Protein AF-A0A9E3KA82-F1 (afdb_monomer_lite)

Secondary structure (DSSP, 8-state):
-GGGGGSS-SSPPPP---TTHHHHHHH-TTEEEEEE-TTSSEETTEESSS-EEEEEE-------TTS-HHHHHHHHHHHHHHHHHHTTT-GGGGG--PPP-STT-SSPPPHHHHHHHTT-PPPHHHHHHHHHHHHHHHHHHHHHHHHHHHHHHS---PPPHHHHHHHHHHHHHHHHH---HHHHHHHHHHHHHHHHHHHHHHTTT-S-HHHHHHHHHHHHHHHHHHHHHHHHHHH--------------

pLDDT: mean 81.47, std 12.88, range [36.75, 96.81]

Foldseek 3Di:
DLLVLQPDDPDRDDDDADPCQVVVCVVDVQKDWDWDAWQNSHVVVTVVVHTGIHIDGDDDDDDDLPDDLQVVLVVLVVVVVVLVVCCVVDVVSVPDDQQDCDPPGPDHDHNSNSCNVVVVDQDPCNVCVVVVVVVVVVVVVVVVVVVVVVVVPDDDPLQDLVRLLVVLVVLLVVLVPDLDLVVLVVSLVVLVVSLVSVVVCVVVVNDDPVSNVVSVVSSVVSVVSSVVSVVVSVVDPDDDDDDDDDDDD

Radius of gyration: 50.28 Å; chains: 1; bounding box: 73×45×164 Å

Sequence (249 aa):
PLRALFQGNTKTPVIVPIESAGAIAEKARAYESFDVPKGTFRGSPPVPDEDLTTLKVSFYLVAKKSLDDDLVSSLTQALMNARRDLLGELPILSQVTSPSTDPDAYIPVHAGAAAFYNGTQVSFLDKWGNAIFLVPMIFGGLVSVLAAAWKFLRPGELLSHEQALDSLYALGSRIRITESDAELSDIEREIDRVLQAQRARERAGEESALDVTTLNVAAHRLQNLIHDRRTLLALEPGSKVRIKRAEAI

Structure (mmCIF, N/CA/C/O backbone):
data_AF-A0A9E3KA82-F1
#
_entry.id   AF-A0A9E3KA82-F1
#
loop_
_atom_site.group_PDB
_atom_site.id
_atom_site.type_symbol
_atom_site.label_atom_id
_atom_site.label_alt_id
_atom_site.label_comp_id
_atom_site.label_asym_id
_atom_site.label_entity_id
_atom_site.label_seq_id
_atom_site.pdbx_PDB_ins_code
_atom_site.Cartn_x
_atom_site.Cartn_y
_atom_site.Cartn_z
_atom_site.occupancy
_atom_site.B_iso_or_equiv
_atom_site.auth_seq_id
_atom_site.auth_comp_id
_atom_site.auth_asym_id
_atom_site.auth_atom_id
_atom_site.pdbx_PDB_model_num
ATOM 1 N N . PRO A 1 1 ? -25.114 10.212 25.255 1.00 61.44 1 PRO A N 1
ATOM 2 C CA . PRO A 1 1 ? -23.910 9.441 25.670 1.00 61.44 1 PRO A CA 1
ATOM 3 C C . PRO A 1 1 ? -24.116 8.921 27.102 1.00 61.44 1 PRO A C 1
ATOM 5 O O . PRO A 1 1 ? -24.727 9.638 27.883 1.00 61.44 1 PRO A O 1
ATOM 8 N N . LEU A 1 2 ? -23.666 7.706 27.445 1.00 67.38 2 LEU A N 1
ATOM 9 C CA . LEU A 1 2 ? -23.980 7.025 28.721 1.00 67.38 2 LEU A CA 1
ATOM 10 C C . LEU A 1 2 ? -23.789 7.900 29.974 1.00 67.38 2 LEU A C 1
ATOM 12 O O . LEU A 1 2 ? -24.598 7.827 30.888 1.00 67.38 2 LEU A O 1
ATOM 16 N N . ARG A 1 3 ? -22.805 8.810 29.973 1.00 71.75 3 ARG A N 1
ATOM 17 C CA . ARG A 1 3 ? -22.587 9.807 31.041 1.00 71.75 3 ARG A CA 1
ATOM 18 C C . ARG A 1 3 ? -23.823 10.654 31.375 1.00 71.75 3 ARG A C 1
ATOM 20 O O . ARG A 1 3 ? -24.046 10.951 32.540 1.00 71.75 3 ARG A O 1
ATOM 27 N N . ALA A 1 4 ? -24.647 10.998 30.385 1.00 71.56 4 ALA A N 1
ATOM 28 C CA . ALA A 1 4 ? -25.864 11.788 30.583 1.00 71.56 4 ALA A CA 1
ATOM 29 C C . ALA A 1 4 ? -26.912 11.062 31.449 1.00 71.56 4 ALA A C 1
ATOM 31 O O . ALA A 1 4 ? -27.667 11.714 32.158 1.00 71.56 4 ALA A O 1
ATOM 32 N N . LEU A 1 5 ? -26.924 9.721 31.453 1.00 72.88 5 LEU A N 1
ATOM 33 C CA . LEU A 1 5 ? -27.826 8.924 32.298 1.00 72.88 5 LEU A CA 1
ATOM 34 C C . LEU A 1 5 ? -27.460 9.002 33.789 1.00 72.88 5 LEU A C 1
ATOM 36 O O . LEU A 1 5 ? -28.310 8.772 34.645 1.00 72.88 5 LEU A O 1
ATOM 40 N N . PHE A 1 6 ? -26.205 9.345 34.092 1.00 74.81 6 PHE A N 1
ATOM 41 C CA . PHE A 1 6 ? -25.669 9.465 35.450 1.00 74.81 6 PHE A CA 1
ATOM 42 C C . PHE A 1 6 ? -25.562 10.928 35.922 1.00 74.81 6 PHE A C 1
ATOM 44 O O . PHE A 1 6 ? -25.120 11.185 37.042 1.00 74.81 6 PHE A O 1
ATOM 51 N N . GLN A 1 7 ? -25.978 11.894 35.093 1.00 66.69 7 GLN A N 1
ATOM 52 C CA . GLN A 1 7 ? -25.966 13.330 35.383 1.00 66.69 7 GLN A CA 1
ATOM 53 C C . GLN A 1 7 ? -27.395 13.832 35.658 1.00 66.69 7 GLN A C 1
ATOM 55 O O . GLN A 1 7 ? -28.022 14.439 34.800 1.00 66.69 7 GLN A O 1
ATOM 60 N N . GLY A 1 8 ? -27.913 13.590 36.869 1.00 62.44 8 GLY A N 1
ATOM 61 C CA . GLY A 1 8 ? -29.027 14.392 37.405 1.00 62.44 8 GLY A CA 1
ATOM 62 C C . GLY A 1 8 ? -30.429 13.774 37.451 1.00 62.44 8 GLY A C 1
ATOM 63 O O . GLY A 1 8 ? -31.395 14.528 37.416 1.00 62.44 8 GLY A O 1
ATOM 64 N N . ASN A 1 9 ? -30.583 12.451 37.579 1.00 56.03 9 ASN A N 1
ATOM 65 C CA . ASN A 1 9 ? -31.907 11.834 37.757 1.00 56.03 9 ASN A CA 1
ATOM 66 C C . ASN A 1 9 ? -32.146 11.367 39.207 1.00 56.03 9 ASN A C 1
ATOM 68 O O . ASN A 1 9 ? -31.224 10.891 39.864 1.00 56.03 9 ASN A O 1
ATOM 72 N N . THR A 1 10 ? -33.387 11.452 39.701 1.00 58.12 10 THR A N 1
ATOM 73 C CA . THR A 1 10 ? -33.787 11.020 41.065 1.00 58.12 10 THR A CA 1
ATOM 74 C C . THR A 1 10 ? -33.706 9.503 41.279 1.00 58.12 10 THR A C 1
ATOM 76 O O . THR A 1 10 ? -33.787 9.032 42.412 1.00 58.12 10 THR A O 1
ATOM 79 N N . LYS A 1 11 ? -33.510 8.732 40.201 1.00 68.12 11 LYS A N 1
ATOM 80 C CA . LYS A 1 11 ? -33.176 7.304 40.217 1.00 68.12 11 LYS A CA 1
ATOM 81 C C . LYS A 1 11 ? -31.946 7.069 39.346 1.00 68.12 11 LYS A C 1
ATOM 83 O O . LYS A 1 11 ? -32.053 6.988 38.123 1.00 68.12 11 LYS A O 1
ATOM 88 N N . THR A 1 12 ? -30.782 6.995 39.978 1.00 68.62 12 THR A N 1
ATOM 89 C CA . THR A 1 12 ? -29.526 6.666 39.300 1.00 68.62 12 THR A CA 1
ATOM 90 C C . THR A 1 12 ? -29.557 5.194 38.875 1.00 68.62 12 THR A C 1
ATOM 92 O O . THR A 1 12 ? -29.846 4.341 39.718 1.00 68.62 12 THR A O 1
ATOM 95 N N . PRO A 1 13 ? -29.291 4.863 37.602 1.00 78.38 13 PRO A N 1
ATOM 96 C CA . PRO A 1 13 ? -29.195 3.473 37.174 1.00 78.38 13 PRO A CA 1
ATOM 97 C C . PRO A 1 13 ? -28.043 2.762 37.898 1.00 78.38 13 PRO A C 1
ATOM 99 O O . PRO A 1 13 ? -26.984 3.348 38.120 1.00 78.38 13 PRO A O 1
ATOM 102 N N . VAL A 1 14 ? -28.262 1.500 38.269 1.00 81.88 14 VAL A N 1
ATOM 103 C CA . VAL A 1 14 ? -27.248 0.646 38.904 1.00 81.88 14 VAL A CA 1
ATOM 104 C C . VAL A 1 14 ? -26.474 -0.085 37.815 1.00 81.88 14 VAL A C 1
ATOM 106 O O . VAL A 1 14 ? -27.070 -0.637 36.890 1.00 81.88 14 VAL A O 1
ATOM 109 N N . ILE A 1 15 ? -25.147 -0.073 37.918 1.00 85.56 15 ILE A N 1
ATOM 110 C CA . ILE A 1 15 ? -24.258 -0.804 37.014 1.00 85.56 15 ILE A CA 1
ATOM 111 C C . ILE A 1 15 ? -23.995 -2.168 37.647 1.00 85.56 15 ILE A C 1
ATOM 113 O O . ILE A 1 15 ? -23.638 -2.238 38.819 1.00 85.56 15 ILE A O 1
ATOM 117 N N . VAL A 1 16 ? -24.199 -3.240 36.885 1.00 87.94 16 VAL A N 1
ATOM 118 C CA . VAL A 1 16 ? -24.002 -4.613 37.362 1.00 87.94 16 VAL A CA 1
ATOM 119 C C . VAL A 1 16 ? -22.699 -5.155 36.764 1.00 87.94 16 VAL A C 1
ATOM 121 O O . VAL A 1 16 ? -22.582 -5.163 35.534 1.00 87.94 16 VAL A O 1
ATOM 124 N N . PRO A 1 17 ? -21.718 -5.569 37.589 1.00 89.56 17 PRO A N 1
ATOM 125 C CA . PRO A 1 17 ? -20.479 -6.169 37.105 1.00 89.56 17 PRO A CA 1
ATOM 126 C C . PRO A 1 17 ? -20.730 -7.562 36.519 1.00 89.56 17 PRO A C 1
ATOM 128 O O . PRO A 1 17 ? -21.673 -8.260 36.896 1.00 89.56 17 PRO A O 1
ATOM 131 N N . ILE A 1 18 ? -19.844 -7.986 35.619 1.00 91.56 18 ILE A N 1
ATOM 132 C CA . ILE A 1 18 ? -19.777 -9.368 35.139 1.00 91.56 18 ILE A CA 1
ATOM 133 C C . ILE A 1 18 ? -18.499 -9.975 35.713 1.00 91.56 18 ILE A C 1
ATOM 135 O O . ILE A 1 18 ? -17.455 -9.977 35.070 1.00 91.56 18 ILE A O 1
ATOM 139 N N . GLU A 1 19 ? -18.579 -10.507 36.932 1.00 88.81 19 GLU A N 1
ATOM 140 C CA . GLU A 1 19 ? -17.419 -11.076 37.642 1.00 88.81 19 GLU A CA 1
ATOM 141 C C . GLU A 1 19 ? -16.772 -12.239 36.872 1.00 88.81 19 GLU A C 1
ATOM 143 O O . GLU A 1 19 ? -15.562 -12.437 36.901 1.00 88.81 19 GLU A O 1
ATOM 148 N N . SER A 1 20 ? -17.573 -12.993 36.112 1.00 88.56 20 SER A N 1
ATOM 149 C CA . SER A 1 20 ? -17.096 -14.098 35.273 1.00 88.56 20 SER A CA 1
ATOM 150 C C . SER A 1 20 ? -16.579 -13.660 33.893 1.00 88.56 20 SER A C 1
ATOM 152 O O . SER A 1 20 ? -16.443 -14.508 33.010 1.00 88.56 20 SER A O 1
ATOM 154 N N . ALA A 1 21 ? -16.303 -12.368 33.668 1.00 88.44 21 ALA A N 1
ATOM 155 C CA . ALA A 1 21 ? -15.881 -11.852 32.363 1.00 88.44 21 ALA A CA 1
ATOM 156 C C . ALA A 1 21 ? -14.645 -12.575 31.805 1.00 88.44 21 ALA A C 1
ATOM 158 O O . ALA A 1 21 ? -14.646 -12.970 30.640 1.00 88.44 21 ALA A O 1
ATOM 159 N N . GLY A 1 22 ? -13.634 -12.834 32.643 1.00 85.75 22 GLY A N 1
ATOM 160 C CA . GLY A 1 22 ? -12.433 -13.573 32.240 1.00 85.75 22 GLY A CA 1
ATOM 161 C C . GLY A 1 22 ? -12.745 -14.983 31.725 1.00 85.75 22 GLY A C 1
ATOM 162 O O . GLY A 1 22 ? -12.316 -15.353 30.635 1.00 85.75 22 GLY A O 1
ATOM 163 N N . ALA A 1 23 ? -13.578 -15.735 32.451 1.00 89.12 23 ALA A N 1
ATOM 164 C CA . ALA A 1 23 ? -13.984 -17.084 32.051 1.00 89.12 23 ALA A CA 1
ATOM 165 C C . ALA A 1 23 ? -14.825 -17.091 30.759 1.00 89.12 23 ALA A C 1
ATOM 167 O O . ALA A 1 23 ? -14.739 -18.015 29.949 1.00 89.12 23 ALA A O 1
ATOM 168 N N . ILE A 1 24 ? -15.646 -16.056 30.544 1.00 89.06 24 ILE A N 1
ATOM 169 C CA . ILE A 1 24 ? -16.436 -15.912 29.315 1.00 89.06 24 ILE A CA 1
ATOM 170 C C . ILE A 1 24 ? -15.525 -15.584 28.125 1.00 89.06 24 ILE A C 1
ATOM 172 O O . ILE A 1 24 ? -15.698 -16.185 27.065 1.00 89.06 24 ILE A O 1
ATOM 176 N N . ALA A 1 25 ? -14.553 -14.684 28.298 1.00 87.94 25 ALA A N 1
ATOM 177 C CA . ALA A 1 25 ? -13.594 -14.311 27.257 1.00 87.94 25 ALA A CA 1
ATOM 178 C C . ALA A 1 25 ? -12.721 -15.502 26.819 1.00 87.94 25 ALA A C 1
ATOM 180 O O . ALA A 1 25 ? -12.489 -15.692 25.626 1.00 87.94 25 ALA A O 1
ATOM 181 N N . GLU A 1 26 ? -12.316 -16.362 27.760 1.00 86.88 26 GLU A N 1
ATOM 182 C CA . GLU A 1 26 ? -11.564 -17.587 27.456 1.00 86.88 26 GLU A CA 1
ATOM 183 C C . GLU A 1 26 ? -12.381 -18.567 26.597 1.00 86.88 26 GLU A C 1
ATOM 185 O O . GLU A 1 26 ? -11.875 -19.156 25.640 1.00 86.88 26 GLU A O 1
ATOM 190 N N . LYS A 1 27 ? -13.679 -18.708 26.891 1.00 89.94 27 LYS A N 1
ATOM 191 C CA . LYS A 1 27 ? -14.572 -19.597 26.137 1.00 89.94 27 LYS A CA 1
ATOM 192 C C . LYS A 1 27 ? -15.001 -19.013 24.788 1.00 89.94 27 LYS A C 1
ATOM 194 O O . LYS A 1 27 ? -15.228 -19.764 23.838 1.00 89.94 27 LYS A O 1
ATOM 199 N N . ALA A 1 28 ? -15.165 -17.696 24.700 1.00 87.31 28 ALA A N 1
ATOM 200 C CA . ALA A 1 28 ? -15.714 -17.010 23.540 1.00 87.31 28 ALA A CA 1
ATOM 201 C C . ALA A 1 28 ? -14.800 -15.861 23.092 1.00 87.31 28 ALA A C 1
ATOM 203 O O . ALA A 1 28 ? -14.931 -14.730 23.549 1.00 87.31 28 ALA A O 1
ATOM 204 N N . ARG A 1 29 ? -13.956 -16.145 22.088 1.00 82.94 29 ARG A N 1
ATOM 205 C CA . ARG A 1 29 ? -12.940 -15.226 21.528 1.00 82.94 29 ARG A CA 1
ATOM 206 C C . ARG A 1 29 ? -13.457 -13.891 20.974 1.00 82.94 29 ARG A C 1
ATOM 208 O O . ARG A 1 29 ? -12.658 -13.018 20.668 1.00 82.94 29 ARG A O 1
ATOM 215 N N . ALA A 1 30 ? -14.769 -13.735 20.802 1.00 85.00 30 ALA A N 1
ATOM 216 C CA . ALA A 1 30 ? -15.372 -12.470 20.383 1.00 85.00 30 ALA A CA 1
ATOM 217 C C . ALA A 1 30 ? -15.454 -11.434 21.522 1.00 85.00 30 ALA A C 1
ATOM 219 O O . ALA A 1 30 ? -15.698 -10.256 21.252 1.00 85.00 30 ALA A O 1
ATOM 220 N N . TYR A 1 31 ? -15.293 -11.871 22.774 1.00 88.56 31 TYR A N 1
ATOM 221 C CA . TYR A 1 31 ? -15.346 -11.016 23.951 1.00 88.56 31 TYR A CA 1
ATOM 222 C C . TYR A 1 31 ? -13.970 -10.881 24.592 1.00 88.56 31 TYR A C 1
ATOM 224 O O . TYR A 1 31 ? -13.221 -11.847 24.698 1.00 88.56 31 TYR A O 1
ATOM 232 N N . GLU A 1 32 ? -13.683 -9.684 25.086 1.00 87.56 32 GLU A N 1
ATOM 233 C CA . GLU A 1 32 ? -12.500 -9.398 25.891 1.00 87.56 32 GLU A CA 1
ATOM 234 C C . GLU A 1 32 ? -12.939 -8.995 27.300 1.00 87.56 32 GLU A C 1
ATOM 236 O O . GLU A 1 32 ? -13.887 -8.220 27.460 1.00 87.56 32 GLU A O 1
ATOM 241 N N . SER A 1 33 ? -12.249 -9.498 28.325 1.00 90.31 33 SER A N 1
ATOM 242 C CA . SER A 1 33 ? -12.427 -8.992 29.688 1.00 90.31 33 SER A CA 1
ATOM 243 C C . SER A 1 33 ? -11.888 -7.566 29.758 1.00 90.31 33 SER A C 1
ATOM 245 O O . SER A 1 33 ? -10.780 -7.293 29.294 1.00 90.31 33 SER A O 1
ATOM 247 N N . PHE A 1 34 ? -12.673 -6.651 30.312 1.00 90.19 34 PHE A N 1
ATOM 248 C CA . PHE A 1 34 ? -12.307 -5.248 30.423 1.00 90.19 34 PHE A CA 1
ATOM 249 C C . PHE A 1 34 ? -12.773 -4.682 31.758 1.00 90.19 34 PHE A C 1
ATOM 251 O O . PHE A 1 34 ? -13.947 -4.797 32.109 1.00 90.19 34 PHE A O 1
ATOM 258 N N . ASP A 1 35 ? -11.864 -4.020 32.463 1.00 92.12 35 ASP A N 1
ATOM 259 C CA . ASP A 1 35 ? -12.175 -3.326 33.705 1.00 92.12 35 ASP A CA 1
ATOM 260 C C . ASP A 1 35 ? -12.478 -1.862 33.401 1.00 92.12 35 ASP A C 1
ATOM 262 O O . ASP A 1 35 ? -11.639 -1.121 32.886 1.00 92.12 35 ASP A O 1
ATOM 266 N N . VAL A 1 36 ? -13.712 -1.446 33.688 1.00 89.75 36 VAL A N 1
ATOM 267 C CA . VAL A 1 36 ? -14.136 -0.052 33.572 1.00 89.75 36 VAL A CA 1
ATOM 268 C C . VAL A 1 36 ? -13.586 0.700 34.781 1.00 89.75 36 VAL A C 1
ATOM 270 O O . VAL A 1 36 ? -14.036 0.428 35.896 1.00 89.75 36 VAL A O 1
ATOM 273 N N . PRO A 1 37 ? -12.678 1.676 34.593 1.00 89.12 37 PRO A N 1
ATOM 274 C CA . PRO A 1 37 ? -12.074 2.369 35.717 1.00 89.12 37 PRO A CA 1
ATOM 275 C C . PRO A 1 37 ? -13.102 3.153 36.533 1.00 89.12 37 PRO A C 1
ATOM 277 O O . PRO A 1 37 ? -14.072 3.712 35.986 1.00 89.12 37 PRO A O 1
ATOM 280 N N . LYS A 1 38 ? -12.835 3.278 37.830 1.00 90.25 38 LYS A N 1
ATOM 281 C CA . LYS A 1 38 ? -13.575 4.149 38.744 1.00 90.25 38 LYS A CA 1
ATOM 282 C C . LYS A 1 38 ? -13.815 5.541 38.147 1.00 90.25 38 LYS A C 1
ATOM 284 O O . LYS A 1 38 ? -12.916 6.198 37.625 1.00 90.25 38 LYS A O 1
ATOM 289 N N . GLY A 1 39 ? -15.050 6.027 38.259 1.00 85.88 39 GLY A N 1
ATOM 290 C CA . GLY A 1 39 ? -15.430 7.380 37.847 1.00 85.88 39 GLY A CA 1
ATOM 291 C C . GLY A 1 39 ? -15.586 7.606 36.336 1.00 85.88 39 GLY A C 1
ATOM 292 O O . GLY A 1 39 ? -15.803 8.745 35.915 1.00 85.88 39 GLY A O 1
ATOM 293 N N . THR A 1 40 ? -15.528 6.555 35.507 1.00 86.06 40 THR A N 1
ATOM 294 C CA . THR A 1 40 ? -15.664 6.655 34.039 1.00 86.06 40 THR A CA 1
ATOM 295 C C . THR A 1 40 ? -16.953 7.361 33.587 1.00 86.06 40 THR A C 1
ATOM 297 O O . THR A 1 40 ? -16.942 8.130 32.611 1.00 86.06 40 THR A O 1
ATOM 300 N N . PHE A 1 41 ? -18.069 7.130 34.287 1.00 84.06 41 PHE A N 1
ATOM 301 C CA . PHE A 1 41 ? -19.377 7.700 33.953 1.00 84.06 41 PHE A CA 1
ATOM 302 C C . PHE A 1 41 ? -19.650 9.033 34.659 1.00 84.06 41 PHE A C 1
ATOM 304 O O . PHE A 1 41 ? -20.259 9.924 34.058 1.00 84.06 41 PHE A O 1
ATOM 311 N N . ARG A 1 42 ? -19.174 9.199 35.899 1.00 82.06 42 ARG A N 1
ATOM 312 C CA . ARG A 1 42 ? -19.254 10.450 36.667 1.00 82.06 42 ARG A CA 1
ATOM 313 C C . ARG A 1 42 ? -18.089 10.548 37.651 1.00 82.06 42 ARG A C 1
ATOM 315 O O . ARG A 1 42 ? -17.806 9.581 38.341 1.00 82.06 42 ARG A O 1
ATOM 322 N N . GLY A 1 43 ? -17.469 11.725 37.762 1.00 80.94 43 GLY A N 1
ATOM 323 C CA . GLY A 1 43 ? -16.316 11.937 38.648 1.00 80.94 43 GLY A CA 1
ATOM 324 C C . GLY A 1 43 ? -16.649 12.159 40.131 1.00 80.94 43 GLY A C 1
ATOM 325 O O . GLY A 1 43 ? -15.870 11.750 40.983 1.00 80.94 43 GLY A O 1
ATOM 326 N N . SER A 1 44 ? -17.787 12.782 40.468 1.00 81.25 44 SER A N 1
ATOM 327 C CA . SER A 1 44 ? -18.169 13.030 41.869 1.00 81.25 44 SER A CA 1
ATOM 328 C C . SER A 1 44 ? -19.692 13.027 42.094 1.00 81.25 44 SER A C 1
ATOM 330 O O . SER A 1 44 ? -20.402 13.800 41.443 1.00 81.25 44 SER A O 1
ATOM 332 N N . PRO A 1 45 ? -20.210 12.190 43.017 1.00 81.25 45 PRO A N 1
ATOM 333 C CA . PRO A 1 45 ? -19.573 10.970 43.516 1.00 81.25 45 PRO A CA 1
ATOM 334 C C . PRO A 1 45 ? -19.128 10.051 42.361 1.00 81.25 45 PRO A C 1
ATOM 336 O O . PRO A 1 45 ? -19.814 10.018 41.330 1.00 81.25 45 PRO A O 1
ATOM 339 N N . PRO A 1 46 ? -17.999 9.335 42.498 1.00 83.50 46 PRO A N 1
ATOM 340 C CA . PRO A 1 46 ? -17.471 8.493 41.432 1.00 83.50 46 PRO A CA 1
ATOM 341 C C . PRO A 1 46 ? -18.491 7.416 41.044 1.00 83.50 46 PRO A C 1
ATOM 343 O O . PRO A 1 46 ? -19.064 6.760 41.908 1.00 83.50 46 PRO A O 1
ATOM 346 N N . VAL A 1 47 ? -18.753 7.281 39.743 1.00 84.12 47 VAL A N 1
ATOM 347 C CA . VAL A 1 47 ? -19.551 6.195 39.161 1.00 84.12 47 VAL A CA 1
ATOM 348 C C . VAL A 1 47 ? -18.781 5.635 37.961 1.00 84.12 47 VAL A C 1
ATOM 350 O O . VAL A 1 47 ? -18.576 6.376 36.991 1.00 84.12 47 VAL A O 1
ATOM 353 N N . PRO A 1 48 ? -18.351 4.365 37.985 1.00 85.38 48 PRO A N 1
ATOM 354 C CA . PRO A 1 48 ? -18.433 3.423 39.108 1.00 85.38 48 PRO A CA 1
ATOM 355 C C . PRO A 1 48 ? -17.611 3.893 40.325 1.00 85.38 48 PRO A C 1
ATOM 357 O O . PRO A 1 48 ? -16.732 4.747 40.188 1.00 85.38 48 PRO A O 1
ATOM 360 N N . ASP A 1 49 ? -17.941 3.395 41.508 1.00 85.31 49 ASP A N 1
ATOM 361 C CA . ASP A 1 49 ? -17.296 3.681 42.794 1.00 85.31 49 ASP A CA 1
ATOM 362 C C . ASP A 1 49 ? -15.962 2.942 42.982 1.00 85.31 49 ASP A C 1
ATOM 364 O O . ASP A 1 49 ? -15.049 3.483 43.619 1.00 85.31 49 ASP A O 1
ATOM 368 N N . GLU A 1 50 ? -15.822 1.783 42.343 1.00 88.25 50 GLU A N 1
ATOM 369 C CA . GLU A 1 50 ? -14.606 0.969 42.220 1.00 88.25 50 GLU A CA 1
ATOM 370 C C . GLU A 1 50 ? -14.441 0.492 40.771 1.00 88.25 50 GLU A C 1
ATOM 372 O O . GLU A 1 50 ? -15.314 0.733 39.936 1.00 88.25 50 GLU A O 1
ATOM 377 N N . ASP A 1 51 ? -13.319 -0.144 40.442 1.00 88.12 51 ASP A N 1
ATOM 378 C CA . ASP A 1 51 ? -13.123 -0.693 39.100 1.00 88.12 51 ASP A CA 1
ATOM 379 C C . ASP A 1 51 ? -14.132 -1.822 38.846 1.00 88.12 51 ASP A C 1
ATOM 381 O O . ASP A 1 51 ? -14.297 -2.732 39.658 1.00 88.12 51 ASP A O 1
ATOM 385 N N . LEU A 1 52 ? -14.850 -1.733 37.725 1.00 90.94 52 LEU A N 1
ATOM 386 C CA . LEU A 1 52 ? -15.950 -2.639 37.406 1.00 90.94 52 LEU A CA 1
ATOM 387 C C . LEU A 1 52 ? -15.564 -3.568 36.258 1.00 90.94 52 LEU A C 1
ATOM 389 O O . LEU A 1 52 ? -15.490 -3.143 35.103 1.00 90.94 52 LEU A O 1
ATOM 393 N N . THR A 1 53 ? -15.387 -4.848 36.573 1.00 92.56 53 THR A N 1
ATOM 394 C CA . THR A 1 53 ? -15.108 -5.887 35.580 1.00 92.56 53 THR A CA 1
ATOM 395 C C . THR A 1 53 ? -16.334 -6.164 34.715 1.00 92.56 53 THR A C 1
ATOM 397 O O . THR A 1 53 ? -17.444 -6.406 35.202 1.00 92.56 53 THR A O 1
ATOM 400 N N . THR A 1 54 ? -16.138 -6.124 33.400 1.00 93.19 54 THR A N 1
ATOM 401 C CA . THR A 1 54 ? -17.173 -6.393 32.404 1.00 93.19 54 THR A CA 1
ATOM 402 C C . THR A 1 54 ? -16.576 -6.976 31.121 1.00 93.19 54 THR A C 1
ATOM 404 O O . THR A 1 54 ? -15.385 -7.272 31.035 1.00 93.19 54 THR A O 1
ATOM 407 N N . LEU A 1 55 ? -17.421 -7.172 30.113 1.00 91.38 55 LEU A N 1
ATOM 408 C CA . LEU A 1 55 ? -17.033 -7.637 28.787 1.00 91.38 55 LEU A CA 1
ATOM 409 C C . LEU A 1 55 ? -17.033 -6.476 27.792 1.00 91.38 55 LEU A C 1
ATOM 411 O O . LEU A 1 55 ? -17.967 -5.673 27.740 1.00 91.38 55 LEU A O 1
ATOM 415 N N . LYS A 1 56 ? -16.007 -6.434 26.946 1.00 89.56 56 LYS A N 1
ATOM 416 C CA . LYS A 1 56 ? -15.889 -5.524 25.807 1.00 89.56 56 LYS A CA 1
ATOM 417 C C . LYS A 1 56 ? -16.026 -6.317 24.509 1.00 89.56 56 LYS A C 1
ATOM 419 O O . LYS A 1 56 ? -15.551 -7.447 24.403 1.00 89.56 56 LYS A O 1
ATOM 424 N N . VAL A 1 57 ? -16.663 -5.698 23.518 1.00 88.69 57 VAL A N 1
ATOM 425 C CA . VAL A 1 57 ? -16.732 -6.202 22.141 1.00 88.69 57 VAL A CA 1
ATOM 426 C C . VAL A 1 57 ? -15.979 -5.264 21.211 1.00 88.69 57 VAL A C 1
ATOM 428 O O . VAL A 1 57 ? -16.114 -4.042 21.302 1.00 88.69 57 VAL A O 1
ATOM 431 N N . SER A 1 58 ? -15.194 -5.849 20.313 1.00 85.94 58 SER A N 1
ATOM 432 C CA . SER A 1 58 ? -14.412 -5.120 19.319 1.00 85.94 58 SER A CA 1
ATOM 433 C C . SER A 1 58 ? -15.140 -5.156 17.976 1.00 85.94 58 SER A C 1
ATOM 435 O O . SER A 1 58 ? -15.544 -6.216 17.498 1.00 85.94 58 SER A O 1
ATOM 437 N N . PHE A 1 59 ? -15.327 -3.988 17.362 1.00 88.50 59 PHE A N 1
ATOM 438 C CA . PHE A 1 59 ? -15.859 -3.883 16.006 1.00 88.50 59 PHE A CA 1
ATOM 439 C C . PHE A 1 59 ? -14.703 -3.808 15.017 1.00 88.50 59 PHE A C 1
ATOM 441 O O . PHE A 1 59 ? -13.831 -2.949 15.139 1.00 88.50 59 PHE A O 1
ATOM 448 N N . TYR A 1 60 ? -14.717 -4.690 14.021 1.00 88.69 60 TYR A N 1
ATOM 449 C CA . TYR A 1 60 ? -13.666 -4.773 13.014 1.00 88.69 60 TYR A CA 1
ATOM 450 C C . TYR A 1 60 ? -14.185 -4.293 11.663 1.00 88.69 60 TYR A C 1
ATOM 452 O O . TYR A 1 60 ? -15.251 -4.710 11.208 1.00 88.69 60 TYR A O 1
ATOM 460 N N . LEU A 1 61 ? -13.399 -3.447 10.997 1.00 90.88 61 LEU A N 1
ATOM 461 C CA . LEU A 1 61 ? -13.579 -3.163 9.580 1.00 90.88 61 LEU A CA 1
ATOM 462 C C . LEU A 1 61 ? -12.846 -4.244 8.786 1.00 90.88 61 LEU A C 1
ATOM 464 O O . LEU A 1 61 ? -11.621 -4.327 8.824 1.00 90.88 61 LEU A O 1
ATOM 468 N N . VAL A 1 62 ? -13.605 -5.088 8.092 1.00 91.69 62 VAL A N 1
ATOM 469 C CA . VAL A 1 62 ? -13.066 -6.245 7.371 1.00 91.69 62 VAL A CA 1
ATOM 470 C C . VAL A 1 62 ? -12.989 -5.986 5.871 1.00 91.69 62 VAL A C 1
ATOM 472 O O . VAL A 1 62 ? -13.866 -5.355 5.282 1.00 91.69 62 VAL A O 1
ATOM 475 N N . ALA A 1 63 ? -11.941 -6.516 5.247 1.00 92.19 63 ALA A N 1
ATOM 476 C CA . ALA A 1 63 ? -11.693 -6.437 3.814 1.00 92.19 63 ALA A CA 1
ATOM 477 C C . ALA A 1 63 ? -11.495 -7.847 3.235 1.00 92.19 63 ALA A C 1
ATOM 479 O O . ALA A 1 63 ? -11.093 -8.775 3.939 1.00 92.19 63 ALA A O 1
ATOM 480 N N . LYS A 1 64 ? -11.779 -8.027 1.941 1.00 94.12 64 LYS A N 1
ATOM 481 C CA . LYS A 1 64 ? -11.501 -9.296 1.251 1.00 94.12 64 LYS A CA 1
ATOM 482 C C . LYS A 1 64 ? -9.992 -9.484 1.109 1.00 94.12 64 LYS A C 1
ATOM 484 O O . LYS A 1 64 ? -9.318 -8.570 0.659 1.00 94.12 64 LYS A O 1
ATOM 489 N N . LYS A 1 65 ? -9.499 -10.699 1.367 1.00 91.25 65 LYS A N 1
ATOM 490 C CA . LYS A 1 65 ? -8.079 -11.072 1.207 1.00 91.25 65 LYS A CA 1
ATOM 491 C C . LYS A 1 65 ? -7.527 -10.858 -0.212 1.00 91.25 65 LYS A C 1
ATOM 493 O O . LYS A 1 65 ? -6.326 -10.748 -0.388 1.00 91.25 65 LYS A O 1
ATOM 498 N N . SER A 1 66 ? -8.388 -10.865 -1.228 1.00 92.88 66 SER A N 1
ATOM 499 C CA . SER A 1 66 ? -7.991 -10.694 -2.630 1.00 92.88 66 SER A CA 1
ATOM 500 C C . SER A 1 66 ? -7.784 -9.235 -3.042 1.00 92.88 66 SER A C 1
ATOM 502 O O . SER A 1 66 ? -7.551 -8.983 -4.221 1.00 92.88 66 SER A O 1
ATOM 504 N N . LEU A 1 67 ? -8.008 -8.275 -2.140 1.00 94.50 67 LEU A N 1
ATOM 505 C CA . LEU A 1 67 ? -7.776 -6.869 -2.445 1.00 94.50 67 LEU A CA 1
ATOM 506 C C . LEU A 1 67 ? -6.279 -6.597 -2.513 1.00 94.50 67 LEU A C 1
ATOM 508 O O . LEU A 1 67 ? -5.483 -7.248 -1.843 1.00 94.50 67 LEU A O 1
ATOM 512 N N . ASP A 1 68 ? -5.922 -5.627 -3.345 1.00 92.12 68 ASP A N 1
ATOM 513 C CA . ASP A 1 68 ? -4.538 -5.212 -3.488 1.00 92.12 68 ASP A CA 1
ATOM 514 C C . ASP A 1 68 ? -4.004 -4.649 -2.163 1.00 92.12 68 ASP A C 1
ATOM 516 O O . ASP A 1 68 ? -4.670 -3.852 -1.489 1.00 92.12 68 ASP A O 1
ATOM 520 N N . ASP A 1 69 ? -2.804 -5.088 -1.785 1.00 91.94 69 ASP A N 1
ATOM 521 C CA . ASP A 1 69 ? -2.184 -4.697 -0.524 1.00 91.94 69 ASP A CA 1
ATOM 522 C C . ASP A 1 69 ? -1.918 -3.192 -0.466 1.00 91.94 69 ASP A C 1
ATOM 524 O O . ASP A 1 69 ? -2.174 -2.587 0.577 1.00 91.94 69 ASP A O 1
ATOM 528 N N . ASP A 1 70 ? -1.500 -2.564 -1.571 1.00 90.19 70 ASP A N 1
ATOM 529 C CA . ASP A 1 70 ? -1.222 -1.125 -1.614 1.00 90.19 70 ASP A CA 1
ATOM 530 C C . ASP A 1 70 ? -2.519 -0.325 -1.411 1.00 90.19 70 ASP A C 1
ATOM 532 O O . ASP A 1 70 ? -2.535 0.672 -0.681 1.00 90.19 70 ASP A O 1
ATOM 536 N N . LEU A 1 71 ? -3.633 -0.783 -1.999 1.00 92.25 71 LEU A N 1
ATOM 537 C CA . LEU A 1 71 ? -4.952 -0.168 -1.814 1.00 92.25 71 LEU A CA 1
ATOM 538 C C . LEU A 1 71 ? -5.380 -0.211 -0.346 1.00 92.25 71 LEU A C 1
ATOM 540 O O . LEU A 1 71 ? -5.772 0.814 0.217 1.00 92.25 71 LEU A O 1
ATOM 544 N N . VAL A 1 72 ? -5.300 -1.384 0.288 1.00 94.62 72 VAL A N 1
ATOM 545 C CA . VAL A 1 72 ? -5.699 -1.541 1.695 1.00 94.62 72 VAL A CA 1
ATOM 546 C C . VAL A 1 72 ? -4.772 -0.750 2.618 1.00 94.62 72 VAL A C 1
ATOM 548 O O . VAL A 1 72 ? -5.239 -0.129 3.576 1.00 94.62 72 VAL A O 1
ATOM 551 N N . SER A 1 73 ? -3.475 -0.714 2.312 1.00 92.81 73 SER A N 1
ATOM 552 C CA . SER A 1 73 ? -2.499 0.093 3.043 1.00 92.81 73 SER A CA 1
ATOM 553 C C . SER A 1 73 ? -2.830 1.586 2.968 1.00 92.81 73 SER A C 1
ATOM 555 O O . SER A 1 73 ? -2.915 2.259 3.998 1.00 92.81 73 SER A O 1
ATOM 557 N N . SER A 1 74 ? -3.124 2.082 1.763 1.00 91.81 74 SER A N 1
ATOM 558 C CA . SER A 1 74 ? -3.499 3.479 1.516 1.00 91.81 74 SER A CA 1
ATOM 559 C C . SER A 1 74 ? -4.801 3.854 2.224 1.00 91.81 74 SER A C 1
ATOM 561 O O . SER A 1 74 ? -4.896 4.914 2.841 1.00 91.81 74 SER A O 1
ATOM 563 N N . LEU A 1 75 ? -5.800 2.965 2.192 1.00 93.88 75 LEU A N 1
ATOM 564 C CA . LEU A 1 75 ? -7.066 3.156 2.899 1.00 93.88 75 LEU A CA 1
ATOM 565 C C . LEU A 1 75 ? -6.859 3.218 4.418 1.00 93.88 75 LEU A C 1
ATOM 567 O O . LEU A 1 75 ? -7.432 4.082 5.082 1.00 93.88 75 LEU A O 1
ATOM 571 N N . THR A 1 76 ? -6.028 2.327 4.963 1.00 93.69 76 THR A N 1
ATOM 572 C CA . THR A 1 76 ? -5.709 2.292 6.399 1.00 93.69 76 THR A CA 1
ATOM 573 C C . THR A 1 76 ? -5.032 3.593 6.824 1.00 93.69 76 THR A C 1
ATOM 575 O O . THR A 1 76 ? -5.446 4.218 7.801 1.00 93.69 76 THR A O 1
ATOM 578 N N . GLN A 1 77 ? -4.056 4.058 6.040 1.00 92.69 77 GLN A N 1
ATOM 579 C CA . GLN A 1 77 ? -3.382 5.332 6.265 1.00 92.69 77 GLN A CA 1
ATOM 580 C C . GLN A 1 77 ? -4.358 6.515 6.212 1.00 92.69 77 GLN A C 1
ATOM 582 O O . GLN A 1 77 ? -4.352 7.355 7.113 1.00 92.69 77 GLN A O 1
ATOM 587 N N . ALA A 1 78 ? -5.228 6.570 5.199 1.00 94.12 78 ALA A N 1
ATOM 588 C CA . ALA A 1 78 ? -6.230 7.624 5.064 1.00 94.12 78 ALA A CA 1
ATOM 589 C C . ALA A 1 78 ? -7.188 7.660 6.266 1.00 94.12 78 ALA A C 1
ATOM 591 O O . ALA A 1 78 ? -7.462 8.732 6.803 1.00 94.12 78 ALA A O 1
ATOM 592 N N . LEU A 1 79 ? -7.641 6.494 6.737 1.00 93.44 79 LEU A N 1
ATOM 593 C CA . LEU A 1 79 ? -8.542 6.392 7.883 1.00 93.44 79 LEU A CA 1
ATOM 594 C C . LEU A 1 79 ? -7.869 6.836 9.188 1.00 93.44 79 LEU A C 1
ATOM 596 O O . LEU A 1 79 ? -8.482 7.545 9.984 1.00 93.44 79 LEU A O 1
ATOM 600 N N . MET A 1 80 ? -6.612 6.445 9.417 1.00 92.38 80 MET A N 1
ATOM 601 C CA . MET A 1 80 ? -5.878 6.832 10.628 1.00 92.38 80 MET A CA 1
ATOM 602 C C . MET A 1 80 ? -5.496 8.318 10.627 1.00 92.38 80 MET A C 1
ATOM 604 O O . MET A 1 80 ? -5.533 8.956 11.681 1.00 92.38 80 MET A O 1
ATOM 608 N N . ASN A 1 81 ? -5.207 8.889 9.456 1.00 93.25 81 ASN A N 1
ATOM 609 C CA . ASN A 1 81 ? -5.020 10.331 9.300 1.00 93.25 81 ASN A CA 1
ATOM 610 C C . ASN A 1 81 ? -6.324 11.087 9.586 1.00 93.25 81 ASN A C 1
ATOM 612 O O . ASN A 1 81 ? -6.336 11.967 10.441 1.00 93.25 81 ASN A O 1
ATOM 616 N N . ALA A 1 82 ? -7.437 10.674 8.971 1.00 93.12 82 ALA A N 1
ATOM 617 C CA . ALA A 1 82 ? -8.745 11.278 9.215 1.00 93.12 82 ALA A CA 1
ATOM 618 C C . ALA A 1 82 ? -9.165 11.168 10.687 1.00 93.12 82 ALA A C 1
ATOM 620 O O . ALA A 1 82 ? -9.685 12.126 11.252 1.00 93.12 82 ALA A O 1
ATOM 621 N N . ARG A 1 83 ? -8.885 10.028 11.341 1.00 92.62 83 ARG A N 1
ATOM 622 C CA . ARG A 1 83 ? -9.059 9.873 12.790 1.00 92.62 83 ARG A CA 1
ATOM 623 C C . ARG A 1 83 ? -8.316 10.980 13.524 1.00 92.62 83 ARG A C 1
ATOM 625 O O . ARG A 1 83 ? -8.938 11.670 14.319 1.00 92.62 83 ARG A O 1
ATOM 632 N N . ARG A 1 84 ? -7.013 11.140 13.271 1.00 90.75 84 ARG A N 1
ATOM 633 C CA . ARG A 1 84 ? -6.177 12.143 13.945 1.00 90.75 84 ARG A CA 1
ATOM 634 C C . ARG A 1 84 ? -6.729 13.555 13.764 1.00 90.75 84 ARG A C 1
ATOM 636 O O . ARG A 1 84 ? -6.806 14.289 14.743 1.00 90.75 84 ARG A O 1
ATOM 643 N N . ASP A 1 85 ? -7.130 13.899 12.548 1.00 94.06 85 ASP A N 1
ATOM 644 C CA . ASP A 1 85 ? -7.593 15.244 12.212 1.00 94.06 85 ASP A CA 1
ATOM 645 C C . ASP A 1 85 ? -8.962 15.547 12.856 1.00 94.06 85 ASP A C 1
ATOM 647 O O . ASP A 1 85 ? -9.201 16.657 13.324 1.00 94.06 85 ASP A O 1
ATOM 651 N N . LEU A 1 86 ? -9.830 14.535 12.978 1.00 93.81 86 LEU A N 1
ATOM 652 C CA . LEU A 1 86 ? -11.165 14.656 13.572 1.00 93.81 86 LEU A CA 1
ATOM 653 C C . LEU A 1 86 ? -11.212 14.399 15.087 1.00 93.81 86 LEU A C 1
ATOM 655 O O . LEU A 1 86 ? -12.271 14.563 15.692 1.00 93.81 86 LEU A O 1
ATOM 659 N N . LEU A 1 87 ? -10.106 14.011 15.736 1.00 91.75 87 LEU A N 1
ATOM 660 C CA . LEU A 1 87 ? -10.088 13.712 17.179 1.00 91.75 87 LEU A CA 1
ATOM 661 C C . LEU A 1 87 ? -10.535 14.905 18.039 1.00 91.75 87 LEU A C 1
ATOM 663 O O . LEU A 1 87 ? -11.130 14.693 19.097 1.00 91.75 87 LEU A O 1
ATOM 667 N N . GLY A 1 88 ? -10.255 16.137 17.598 1.00 90.50 88 GLY A N 1
ATOM 668 C CA . GLY A 1 88 ? -10.653 17.358 18.307 1.00 90.50 88 GLY A CA 1
ATOM 669 C C . GLY A 1 88 ? -12.163 17.615 18.284 1.00 90.50 88 GLY A C 1
ATOM 670 O O . GLY A 1 88 ? -12.716 18.104 19.266 1.00 90.50 88 GLY A O 1
ATOM 671 N N . GLU A 1 89 ? -12.835 17.244 17.194 1.00 93.44 89 GLU A N 1
ATOM 672 C CA . GLU A 1 89 ? -14.282 17.431 17.018 1.00 93.44 89 GLU A CA 1
ATOM 673 C C . GLU A 1 89 ? -15.083 16.233 17.537 1.00 93.44 89 GLU A C 1
ATOM 675 O O . GLU A 1 89 ? -16.166 16.384 18.105 1.00 93.44 89 GLU A O 1
ATOM 680 N N . LEU A 1 90 ? -14.536 15.027 17.365 1.00 90.44 90 LEU A N 1
ATOM 681 C CA . LEU A 1 90 ? -15.182 13.760 17.680 1.00 90.44 90 LEU A CA 1
ATOM 682 C C . LEU A 1 90 ? -14.322 12.944 18.657 1.00 90.44 90 LEU A C 1
ATOM 684 O O . LEU A 1 90 ? -13.651 11.989 18.256 1.00 90.44 90 LEU A O 1
ATOM 688 N N . PRO A 1 91 ? -14.416 13.216 19.975 1.00 85.38 91 PRO A N 1
ATOM 689 C CA . PRO A 1 91 ? -13.665 12.481 20.993 1.00 85.38 91 PRO A CA 1
ATOM 690 C C . PRO A 1 91 ? -13.938 10.973 20.997 1.00 85.38 91 PRO A C 1
ATOM 692 O O . PRO A 1 91 ? -13.117 10.199 21.486 1.00 85.38 91 PRO A O 1
ATOM 695 N N . ILE A 1 92 ? -15.076 10.527 20.448 1.00 85.00 92 ILE A N 1
ATOM 696 C CA . ILE A 1 92 ? -15.409 9.100 20.317 1.00 85.00 92 ILE A CA 1
ATOM 697 C C . ILE A 1 92 ? -14.386 8.336 19.465 1.00 85.00 92 ILE A C 1
ATOM 699 O O . ILE A 1 92 ? -14.151 7.156 19.712 1.00 85.00 92 ILE A O 1
ATOM 703 N N . LEU A 1 93 ? -13.711 9.011 18.528 1.00 87.75 93 LEU A N 1
ATOM 704 C CA . LEU A 1 93 ? -12.684 8.408 17.679 1.00 87.75 93 LEU A CA 1
ATOM 705 C C . LEU A 1 93 ? -11.430 7.991 18.462 1.00 87.75 93 LEU A C 1
ATOM 707 O O . LEU A 1 93 ? -10.649 7.171 17.974 1.00 87.75 93 LEU A O 1
ATOM 711 N N . SER A 1 94 ? -11.251 8.478 19.696 1.00 85.31 94 SER A N 1
ATOM 712 C CA . SER A 1 94 ? -10.186 8.012 20.594 1.00 85.31 94 SER A CA 1
ATOM 713 C C . SER A 1 94 ? -10.279 6.511 20.883 1.00 85.31 94 SER A C 1
ATOM 715 O O . SER A 1 94 ? -9.247 5.872 21.061 1.00 85.31 94 SER A O 1
ATOM 717 N N . GLN A 1 95 ? -11.485 5.937 20.825 1.00 85.25 95 GLN A N 1
ATOM 718 C CA . GLN A 1 95 ? -11.727 4.509 21.040 1.00 85.25 95 GLN A CA 1
ATOM 719 C C . GLN A 1 95 ? -11.324 3.632 19.847 1.00 85.25 95 GLN A C 1
ATOM 721 O O . GLN A 1 95 ? -11.216 2.418 19.993 1.00 85.25 95 GLN A O 1
ATOM 726 N N . VAL A 1 96 ? -11.098 4.219 18.665 1.00 87.62 96 VAL A N 1
ATOM 727 C CA . VAL A 1 96 ? -10.585 3.475 17.509 1.00 87.62 96 VAL A CA 1
ATOM 728 C C . VAL A 1 96 ? -9.126 3.126 17.786 1.00 87.62 96 VAL A C 1
ATOM 730 O O . VAL A 1 96 ? -8.285 4.019 17.884 1.00 87.62 96 VAL A O 1
ATOM 733 N N . THR A 1 97 ? -8.832 1.837 17.920 1.00 84.31 97 THR A N 1
ATOM 734 C CA . THR A 1 97 ? -7.483 1.314 18.165 1.00 84.31 97 THR A CA 1
ATOM 735 C C . THR A 1 97 ? -6.978 0.535 16.957 1.00 84.31 97 THR A C 1
ATOM 737 O O . THR A 1 97 ? -7.772 0.057 16.143 1.00 84.31 97 THR A O 1
ATOM 740 N N . SER A 1 98 ? -5.658 0.404 16.832 1.00 86.38 98 SER A N 1
ATOM 741 C CA . SER A 1 98 ? -5.069 -0.530 15.876 1.00 86.38 98 SER A CA 1
ATOM 742 C C . SER A 1 98 ? -5.484 -1.964 16.231 1.00 86.38 98 SER A C 1
ATOM 744 O O . SER A 1 98 ? -5.478 -2.312 17.418 1.00 86.38 98 SER A O 1
ATOM 746 N N . PRO A 1 99 ? -5.843 -2.797 15.240 1.00 85.38 99 PRO A N 1
ATOM 747 C CA . PRO A 1 99 ? -6.027 -4.225 15.465 1.00 85.38 99 PRO A CA 1
ATOM 748 C C . PRO A 1 99 ? -4.693 -4.872 15.871 1.00 85.38 99 PRO A C 1
ATOM 750 O O . PRO A 1 99 ? -3.628 -4.357 15.528 1.00 85.38 99 PRO A O 1
ATOM 753 N N . SER A 1 100 ? -4.747 -6.003 16.582 1.00 83.94 100 SER A N 1
ATOM 754 C CA . SER A 1 100 ? -3.545 -6.808 16.840 1.00 83.94 100 SER A CA 1
ATOM 755 C C . SER A 1 100 ? -3.002 -7.353 15.518 1.00 83.94 100 SER A C 1
ATOM 757 O O . SER A 1 100 ? -3.759 -7.876 14.700 1.00 83.94 100 SER A O 1
ATOM 759 N N . THR A 1 101 ? -1.696 -7.201 15.308 1.00 84.88 101 THR A N 1
ATOM 760 C CA . THR A 1 101 ? -0.957 -7.751 14.163 1.00 84.88 101 THR A CA 1
ATOM 761 C C . THR A 1 101 ? -0.368 -9.133 14.459 1.00 84.88 101 THR A C 1
ATOM 763 O O . THR A 1 101 ? 0.375 -9.664 13.631 1.00 84.88 101 THR A O 1
ATOM 766 N N . ASP A 1 102 ? -0.710 -9.726 15.606 1.00 84.19 102 ASP A N 1
ATOM 767 C CA . ASP A 1 102 ? -0.204 -11.029 16.021 1.00 84.19 102 ASP A CA 1
ATOM 768 C C . ASP A 1 102 ? -0.814 -12.171 15.184 1.00 84.19 102 ASP A C 1
ATOM 770 O O . ASP A 1 102 ? -1.968 -12.086 14.743 1.00 84.19 102 ASP A O 1
ATOM 774 N N . PRO A 1 103 ? -0.074 -13.274 14.958 1.00 79.44 103 PRO A N 1
ATOM 775 C CA . PRO A 1 103 ? -0.559 -14.399 14.156 1.00 79.44 103 PRO A CA 1
ATOM 776 C C . PRO A 1 103 ? -1.783 -15.123 14.738 1.00 79.44 103 PRO A C 1
ATOM 778 O O . PRO A 1 103 ? -2.502 -15.794 13.999 1.00 79.44 103 PRO A O 1
ATOM 781 N N . ASP A 1 104 ? -2.001 -15.029 16.050 1.00 80.00 104 ASP A N 1
ATOM 782 C CA . ASP A 1 104 ? -3.087 -15.675 16.792 1.00 80.00 104 ASP A CA 1
ATOM 783 C C . ASP A 1 104 ? -4.305 -14.761 17.012 1.00 80.00 104 ASP A C 1
ATOM 785 O O . ASP A 1 104 ? -5.261 -15.152 17.692 1.00 80.00 104 ASP A O 1
ATOM 789 N N . ALA A 1 105 ? -4.317 -13.579 16.385 1.00 82.88 105 ALA A N 1
ATOM 790 C CA . ALA A 1 105 ? -5.451 -12.668 16.415 1.00 82.88 105 ALA A CA 1
ATOM 791 C C . ALA A 1 105 ? -6.748 -13.354 15.944 1.00 82.88 105 ALA A C 1
ATOM 793 O O . ALA A 1 105 ? -6.769 -14.124 14.980 1.00 82.88 105 ALA A O 1
ATOM 794 N N . TYR A 1 106 ? -7.869 -13.027 16.601 1.00 81.81 106 TYR A N 1
ATOM 795 C CA . TYR A 1 106 ? -9.184 -13.605 16.289 1.00 81.81 106 TYR A CA 1
ATOM 796 C C . TYR A 1 106 ? -9.579 -13.429 14.812 1.00 81.81 106 TYR A C 1
ATOM 798 O O . TYR A 1 106 ? -10.128 -14.348 14.201 1.00 81.81 106 TYR A O 1
ATOM 806 N N . ILE A 1 107 ? -9.269 -12.263 14.235 1.00 86.25 107 ILE A N 1
ATOM 807 C CA . ILE A 1 107 ? -9.383 -11.988 12.801 1.00 86.25 107 ILE A CA 1
ATOM 808 C C . ILE A 1 107 ? -7.999 -11.567 12.298 1.00 86.25 107 ILE A C 1
ATOM 810 O O . ILE A 1 107 ? -7.500 -10.529 12.738 1.00 86.25 107 ILE A O 1
ATOM 814 N N . PRO A 1 108 ? -7.394 -12.320 11.363 1.00 88.56 108 PRO A N 1
ATOM 815 C CA . PRO A 1 108 ? -6.113 -11.949 10.780 1.00 88.56 108 PRO A CA 1
ATOM 816 C C . PRO A 1 108 ? -6.189 -10.600 10.062 1.00 88.56 108 PRO A C 1
ATOM 818 O O . PRO A 1 108 ? -7.105 -10.347 9.273 1.00 88.56 108 PRO A O 1
ATOM 821 N N . VAL A 1 109 ? -5.197 -9.746 10.305 1.00 92.00 109 VAL A N 1
ATOM 822 C CA . VAL A 1 109 ? -5.087 -8.442 9.645 1.00 92.00 109 VAL A CA 1
ATOM 823 C C . VAL A 1 109 ? -4.680 -8.629 8.181 1.00 92.00 109 VAL A C 1
ATOM 825 O O . VAL A 1 109 ? -3.859 -9.480 7.844 1.00 92.00 109 VAL A O 1
ATOM 828 N N . HIS A 1 110 ? -5.261 -7.823 7.291 1.00 94.12 110 HIS A N 1
ATOM 829 C CA . HIS A 1 110 ? -4.880 -7.801 5.878 1.00 94.12 110 HIS A CA 1
ATOM 830 C C . HIS A 1 110 ? -3.405 -7.402 5.723 1.00 94.12 110 HIS A C 1
ATOM 832 O O . HIS A 1 110 ? -2.970 -6.463 6.386 1.00 94.12 110 HIS A O 1
ATOM 838 N N . ALA A 1 111 ? -2.653 -8.038 4.818 1.00 90.94 111 ALA A N 1
ATOM 839 C CA . ALA A 1 111 ? -1.213 -7.792 4.672 1.00 90.94 111 ALA A CA 1
ATOM 840 C C . ALA A 1 111 ? -0.893 -6.307 4.400 1.00 90.94 111 ALA A C 1
ATOM 842 O O . ALA A 1 111 ? -0.071 -5.723 5.104 1.00 90.94 111 ALA A O 1
ATOM 843 N N . GLY A 1 112 ? -1.641 -5.654 3.503 1.00 90.69 112 GLY A N 1
ATOM 844 C CA . GLY A 1 112 ? -1.583 -4.197 3.315 1.00 90.69 112 GLY A CA 1
ATOM 845 C C . GLY A 1 112 ? -1.786 -3.345 4.584 1.00 90.69 112 GLY A C 1
ATOM 846 O O . GLY A 1 112 ? -1.040 -2.391 4.810 1.00 90.69 112 GLY A O 1
ATOM 847 N N . ALA A 1 113 ? -2.754 -3.676 5.446 1.00 91.81 113 ALA A N 1
ATOM 848 C CA . ALA A 1 113 ? -2.981 -2.945 6.701 1.00 91.81 113 ALA A CA 1
ATOM 849 C C . ALA A 1 113 ? -1.894 -3.249 7.747 1.00 91.81 113 ALA A C 1
ATOM 851 O O . ALA A 1 113 ? -1.433 -2.345 8.443 1.00 91.81 113 ALA A O 1
ATOM 852 N N . ALA A 1 114 ? -1.438 -4.502 7.821 1.00 91.75 114 ALA A N 1
ATOM 853 C CA . ALA A 1 114 ? -0.324 -4.901 8.675 1.00 91.75 114 ALA A CA 1
ATOM 854 C C . ALA A 1 114 ? 0.966 -4.160 8.288 1.00 91.75 114 ALA A C 1
ATOM 856 O O . ALA A 1 114 ? 1.690 -3.712 9.170 1.00 91.75 114 ALA A O 1
ATOM 857 N N . ALA A 1 115 ? 1.212 -3.948 6.990 1.00 90.50 115 ALA A N 1
ATOM 858 C CA . ALA A 1 115 ? 2.352 -3.169 6.514 1.00 90.50 115 ALA A CA 1
ATOM 859 C C . ALA A 1 115 ? 2.319 -1.711 7.005 1.00 90.50 115 ALA A C 1
ATOM 861 O O . ALA A 1 115 ? 3.359 -1.172 7.381 1.00 90.50 115 ALA A O 1
ATOM 862 N N . PHE A 1 116 ? 1.132 -1.088 7.067 1.00 91.12 116 PHE A N 1
ATOM 863 C CA . PHE A 1 116 ? 0.963 0.246 7.660 1.00 91.12 116 PHE A CA 1
ATOM 864 C C . PHE A 1 116 ? 1.300 0.250 9.155 1.00 91.12 116 PHE A C 1
ATOM 866 O O . PHE A 1 116 ? 2.134 1.041 9.589 1.00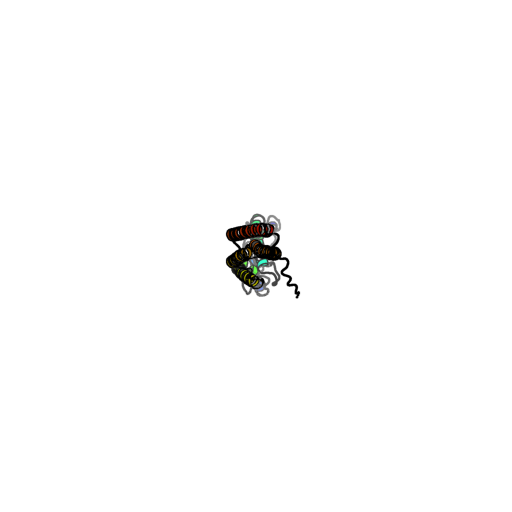 91.12 116 PHE A O 1
ATOM 873 N N . TYR A 1 117 ? 0.690 -0.644 9.941 1.00 90.00 117 TYR A N 1
ATOM 874 C CA . TYR A 1 117 ? 0.889 -0.669 11.395 1.00 90.00 117 TYR A CA 1
ATOM 875 C C . TYR A 1 117 ? 2.309 -1.077 11.809 1.00 90.00 117 TYR A C 1
ATOM 877 O O . TYR A 1 117 ? 2.826 -0.549 12.789 1.00 90.00 117 TYR A O 1
ATOM 885 N N . ASN A 1 118 ? 2.960 -1.955 11.042 1.00 89.38 118 ASN A N 1
ATOM 886 C CA . ASN A 1 118 ? 4.337 -2.386 11.291 1.00 89.38 118 ASN A CA 1
ATOM 887 C C . ASN A 1 118 ? 5.387 -1.415 10.718 1.00 89.38 118 ASN A C 1
ATOM 889 O O . ASN A 1 118 ? 6.581 -1.640 10.900 1.00 89.38 118 ASN A O 1
ATOM 893 N N . GLY A 1 119 ? 4.974 -0.362 10.002 1.00 84.75 119 GLY A N 1
ATOM 894 C CA . GLY A 1 119 ? 5.894 0.578 9.357 1.00 84.75 119 GLY A CA 1
ATOM 895 C C . GLY A 1 119 ? 6.722 -0.037 8.222 1.00 84.75 119 GLY A C 1
ATOM 896 O O . GLY A 1 119 ? 7.764 0.501 7.865 1.00 84.75 119 GLY A O 1
ATOM 897 N N . THR A 1 120 ? 6.273 -1.156 7.651 1.00 82.31 120 THR A N 1
ATOM 898 C CA . THR A 1 120 ? 6.942 -1.874 6.554 1.00 82.31 120 THR A CA 1
ATOM 899 C C . THR A 1 120 ? 6.337 -1.552 5.185 1.00 82.31 120 THR A C 1
ATOM 901 O O . THR A 1 120 ? 6.511 -2.310 4.231 1.00 82.31 120 THR A O 1
ATOM 904 N N . GLN A 1 121 ? 5.607 -0.437 5.067 1.00 81.00 121 GLN A N 1
ATOM 905 C CA . GLN A 1 121 ? 5.076 0.030 3.787 1.00 81.00 121 GLN A CA 1
ATOM 906 C C . GLN A 1 121 ? 6.209 0.332 2.808 1.00 81.00 121 GLN A C 1
ATOM 908 O O . GLN A 1 121 ? 7.074 1.170 3.066 1.00 81.00 121 GLN A O 1
ATOM 913 N N . VAL A 1 122 ? 6.155 -0.317 1.651 1.00 78.44 122 VAL A N 1
ATOM 914 C CA . VAL A 1 122 ? 7.080 -0.061 0.550 1.00 78.44 122 VAL A CA 1
ATOM 915 C C . VAL A 1 122 ? 6.594 1.176 -0.201 1.00 78.44 122 VAL A C 1
ATOM 917 O O . VAL A 1 122 ? 5.435 1.244 -0.614 1.00 78.44 122 VAL A O 1
ATOM 920 N N . SER A 1 123 ? 7.460 2.174 -0.381 1.00 80.50 123 SER A N 1
ATOM 921 C CA . SER A 1 123 ? 7.098 3.357 -1.171 1.00 80.50 123 SER A CA 1
ATOM 922 C C . SER A 1 123 ? 7.008 3.013 -2.664 1.00 80.50 123 SER A C 1
ATOM 924 O O . SER A 1 123 ? 7.672 2.091 -3.138 1.00 80.50 123 SER A O 1
ATOM 926 N N . PHE A 1 124 ? 6.229 3.778 -3.437 1.00 81.75 124 PHE A N 1
ATOM 927 C CA . PHE A 1 124 ? 6.117 3.575 -4.889 1.00 81.75 124 PHE A CA 1
ATOM 928 C C . PHE A 1 124 ? 7.488 3.560 -5.585 1.00 81.75 124 PHE A C 1
ATOM 930 O O . PHE A 1 124 ? 7.751 2.688 -6.412 1.00 81.75 124 PHE A O 1
ATOM 937 N N . LEU A 1 125 ? 8.364 4.510 -5.238 1.00 83.19 125 LEU A N 1
ATOM 938 C CA . LEU A 1 125 ? 9.702 4.602 -5.825 1.00 83.19 125 LEU A CA 1
ATOM 939 C C . LEU A 1 125 ? 10.593 3.428 -5.426 1.00 83.19 125 LEU A C 1
ATOM 941 O O . LEU A 1 125 ? 11.392 2.987 -6.240 1.00 83.19 125 LEU A O 1
ATOM 945 N N . ASP A 1 126 ? 10.439 2.905 -4.214 1.00 84.00 126 ASP A N 1
ATOM 946 C CA . ASP A 1 126 ? 11.182 1.727 -3.766 1.00 84.00 126 ASP A CA 1
ATOM 947 C C . ASP A 1 126 ? 10.713 0.463 -4.515 1.00 84.00 126 ASP A C 1
ATOM 949 O O . ASP A 1 126 ? 11.519 -0.302 -5.041 1.00 84.00 126 ASP A O 1
ATOM 953 N N . LYS A 1 127 ? 9.393 0.314 -4.707 1.00 84.50 127 LYS A N 1
ATOM 954 C CA . LYS A 1 127 ? 8.783 -0.803 -5.450 1.00 84.50 127 LYS A CA 1
ATOM 955 C C . LYS A 1 127 ? 9.141 -0.802 -6.940 1.00 84.50 127 LYS A C 1
ATOM 957 O O . LYS A 1 127 ? 9.415 -1.855 -7.512 1.00 84.50 127 LYS A O 1
ATOM 962 N N . TRP A 1 128 ? 9.122 0.368 -7.579 1.00 87.44 128 TRP A N 1
ATOM 963 C CA . TRP A 1 128 ? 9.305 0.502 -9.031 1.00 87.44 128 TRP A CA 1
ATOM 964 C C . TRP A 1 128 ? 10.677 1.023 -9.449 1.00 87.44 128 TRP A C 1
ATOM 966 O O . TRP A 1 128 ? 10.949 1.093 -10.648 1.00 87.44 128 TRP A O 1
ATOM 976 N N . GLY A 1 129 ? 11.556 1.349 -8.501 1.00 88.31 129 GLY A N 1
ATOM 977 C CA . GLY A 1 129 ? 12.848 1.974 -8.775 1.00 88.31 129 GLY A CA 1
ATOM 978 C C . GLY A 1 129 ? 13.657 1.187 -9.797 1.00 88.31 129 GLY A C 1
ATOM 979 O O . GLY A 1 129 ? 14.052 1.731 -10.825 1.00 88.31 129 GLY A O 1
ATOM 980 N N . ASN A 1 130 ? 13.798 -0.125 -9.593 1.00 90.44 130 ASN A N 1
ATOM 981 C CA . ASN A 1 130 ? 14.536 -0.979 -10.523 1.00 90.44 130 ASN A CA 1
ATOM 982 C C . ASN A 1 130 ? 13.949 -0.954 -11.947 1.00 90.44 130 ASN A C 1
ATOM 984 O O . ASN A 1 130 ? 14.691 -0.851 -12.919 1.00 90.44 130 ASN A O 1
ATOM 988 N N . ALA A 1 131 ? 12.622 -1.001 -12.087 1.00 91.19 131 ALA A N 1
ATOM 989 C CA . ALA A 1 131 ? 11.972 -0.972 -13.396 1.00 91.19 131 ALA A CA 1
ATOM 990 C C . ALA A 1 131 ? 12.149 0.384 -14.096 1.00 91.19 131 ALA A C 1
ATOM 992 O O . ALA A 1 131 ? 12.441 0.417 -15.290 1.00 91.19 131 ALA A O 1
ATOM 993 N N . ILE A 1 132 ? 12.028 1.491 -13.355 1.00 92.00 132 ILE A N 1
ATOM 994 C CA . ILE A 1 132 ? 12.202 2.852 -13.885 1.00 92.00 132 ILE A CA 1
ATOM 995 C C . ILE A 1 132 ? 13.614 3.045 -14.456 1.00 92.00 132 ILE A C 1
ATOM 997 O O . ILE A 1 132 ? 13.759 3.697 -15.487 1.00 92.00 132 ILE A O 1
ATOM 1001 N N . PHE A 1 133 ? 14.642 2.450 -13.844 1.00 89.31 133 PHE A N 1
ATOM 1002 C CA . PHE A 1 133 ? 16.011 2.504 -14.370 1.00 89.31 133 PHE A CA 1
ATOM 1003 C C . PHE A 1 133 ? 16.270 1.487 -15.490 1.00 89.31 133 PHE A C 1
ATOM 1005 O O . PHE A 1 133 ? 16.955 1.799 -16.466 1.00 89.31 133 PHE A O 1
ATOM 1012 N N . LEU A 1 134 ? 15.718 0.277 -15.383 1.00 93.12 134 LEU A N 1
ATOM 1013 C CA . LEU A 1 134 ? 16.001 -0.809 -16.319 1.00 93.12 134 LEU A CA 1
ATOM 1014 C C . LEU A 1 134 ? 15.283 -0.641 -17.667 1.00 93.12 134 LEU A C 1
ATOM 1016 O O . LEU A 1 134 ? 15.862 -0.937 -18.713 1.00 93.12 134 LEU A O 1
ATOM 1020 N N . VAL A 1 135 ? 14.040 -0.150 -17.663 1.00 96.19 135 VAL A N 1
ATOM 1021 C CA . VAL A 1 135 ? 13.221 -0.012 -18.879 1.00 96.19 135 VAL A CA 1
ATOM 1022 C C . VAL A 1 135 ? 13.882 0.906 -19.920 1.00 96.19 135 VAL A C 1
ATOM 1024 O O . VAL A 1 135 ? 14.045 0.456 -21.056 1.00 96.19 135 VAL A O 1
ATOM 1027 N N . PRO A 1 136 ? 14.337 2.133 -19.588 1.00 95.50 136 PRO A N 1
ATOM 1028 C CA . PRO A 1 136 ? 15.031 2.993 -20.547 1.00 95.50 136 PRO A CA 1
ATOM 1029 C C . PRO A 1 136 ? 16.335 2.386 -21.071 1.00 95.50 136 PRO A C 1
ATOM 1031 O O . PRO A 1 136 ? 16.653 2.556 -22.246 1.00 95.50 136 PRO A O 1
ATOM 1034 N N . MET A 1 137 ? 17.073 1.650 -20.233 1.00 95.00 137 MET A N 1
ATOM 1035 C CA . MET A 1 137 ? 18.324 0.997 -20.631 1.00 95.00 137 MET A CA 1
ATOM 1036 C C . MET A 1 137 ? 18.080 -0.075 -21.700 1.00 95.00 137 MET A C 1
ATOM 1038 O O . MET A 1 137 ? 18.748 -0.087 -22.736 1.00 95.00 137 MET A O 1
ATOM 1042 N N . ILE A 1 138 ? 17.084 -0.939 -21.480 1.00 95.75 138 ILE A N 1
ATOM 1043 C CA . ILE A 1 138 ? 16.680 -1.958 -22.458 1.00 95.75 138 ILE A CA 1
ATOM 1044 C C . ILE A 1 138 ? 16.159 -1.289 -23.732 1.00 95.75 138 ILE A C 1
ATOM 1046 O O . ILE A 1 138 ? 16.540 -1.682 -24.835 1.00 95.75 138 ILE A O 1
ATOM 1050 N N . PHE A 1 139 ? 15.322 -0.259 -23.592 1.00 96.81 139 PHE A N 1
ATOM 1051 C CA . PHE A 1 139 ? 14.744 0.446 -24.731 1.00 96.81 139 PHE A CA 1
ATOM 1052 C C . PHE A 1 139 ? 15.822 1.121 -25.591 1.00 96.81 139 PHE A C 1
ATOM 1054 O O . PHE A 1 139 ? 15.795 0.994 -26.812 1.00 96.81 139 PHE A O 1
ATOM 1061 N N . GLY A 1 140 ? 16.820 1.759 -24.971 1.00 95.00 140 GLY A N 1
ATOM 1062 C CA . GLY A 1 140 ? 17.966 2.345 -25.672 1.00 95.00 140 GLY A CA 1
ATOM 1063 C C . GLY A 1 140 ? 18.794 1.303 -26.431 1.00 95.00 140 GLY A C 1
ATOM 1064 O O . GLY A 1 140 ? 19.145 1.517 -27.592 1.00 95.00 140 GLY A O 1
ATOM 1065 N N . GLY A 1 141 ? 19.039 0.140 -25.818 1.00 95.88 141 GLY A N 1
ATOM 1066 C CA . GLY A 1 141 ? 19.683 -0.989 -26.493 1.00 95.88 141 GLY A CA 1
ATOM 1067 C C . GLY A 1 141 ? 18.886 -1.481 -27.705 1.00 95.88 141 GLY A C 1
ATOM 1068 O O . GLY A 1 141 ? 19.451 -1.671 -28.783 1.00 95.88 141 GLY A O 1
ATOM 1069 N N . LEU A 1 142 ? 17.565 -1.615 -27.562 1.00 96.25 142 LEU A N 1
ATOM 1070 C CA . LEU A 1 142 ? 16.686 -2.068 -28.640 1.00 96.25 142 LEU A CA 1
ATOM 1071 C C . LEU A 1 142 ? 16.643 -1.073 -29.806 1.00 96.25 142 LEU A C 1
ATOM 1073 O O . LEU A 1 142 ? 16.736 -1.489 -30.959 1.00 96.25 142 LEU A O 1
ATOM 1077 N N . VAL A 1 143 ? 16.573 0.231 -29.517 1.00 95.94 143 VAL A N 1
ATOM 1078 C CA . VAL A 1 143 ? 16.652 1.297 -30.530 1.00 95.94 143 VAL A CA 1
ATOM 1079 C C . VAL A 1 143 ? 17.972 1.223 -31.298 1.00 95.94 143 VAL A C 1
ATOM 1081 O O . VAL A 1 143 ? 17.965 1.330 -32.522 1.00 95.94 143 VAL A O 1
ATOM 1084 N N . SER A 1 144 ? 19.090 0.980 -30.610 1.00 92.94 144 SER A N 1
ATOM 1085 C CA . SER A 1 144 ? 20.404 0.838 -31.248 1.00 92.94 144 SER A CA 1
ATOM 1086 C C . SER A 1 144 ? 20.460 -0.361 -32.204 1.00 92.94 144 SER A C 1
ATOM 1088 O O . SER A 1 144 ? 20.867 -0.224 -33.359 1.00 92.94 144 SER A O 1
ATOM 1090 N N . VAL A 1 145 ? 19.971 -1.528 -31.766 1.00 94.12 145 VAL A N 1
ATOM 1091 C CA . VAL A 1 145 ? 19.911 -2.737 -32.607 1.00 94.12 145 VAL A CA 1
ATOM 1092 C C . VAL A 1 145 ? 18.990 -2.530 -33.811 1.00 94.12 145 VAL A C 1
ATOM 1094 O O . VAL A 1 145 ? 19.357 -2.885 -34.929 1.00 94.12 145 VAL A O 1
ATOM 1097 N N . LEU A 1 146 ? 17.819 -1.919 -33.608 1.00 93.50 146 LEU A N 1
ATOM 1098 C CA . LEU A 1 146 ? 16.878 -1.601 -34.685 1.00 93.50 146 LEU A CA 1
ATOM 1099 C C . LEU A 1 146 ? 17.486 -0.628 -35.701 1.00 93.50 146 LEU A C 1
ATOM 1101 O O . LEU A 1 146 ? 17.353 -0.852 -36.902 1.00 93.50 146 LEU A O 1
ATOM 1105 N N . ALA A 1 147 ? 18.191 0.410 -35.245 1.00 90.19 147 ALA A N 1
ATOM 1106 C CA . ALA A 1 147 ? 18.873 1.357 -36.123 1.00 90.19 147 ALA A CA 1
ATOM 1107 C C . ALA A 1 147 ? 19.978 0.676 -36.949 1.00 90.19 147 ALA A C 1
ATOM 1109 O O . ALA A 1 147 ? 20.080 0.900 -38.157 1.00 90.19 147 ALA A O 1
ATOM 1110 N N . ALA A 1 148 ? 20.769 -0.201 -36.324 1.00 88.25 148 ALA A N 1
ATOM 1111 C CA . ALA A 1 148 ? 21.792 -0.980 -37.016 1.00 88.25 148 ALA A CA 1
ATOM 1112 C C . ALA A 1 148 ? 21.183 -1.938 -38.057 1.00 88.25 148 ALA A C 1
ATOM 1114 O O . ALA A 1 148 ? 21.660 -2.003 -39.191 1.00 88.25 148 ALA A O 1
ATOM 1115 N N . ALA A 1 149 ? 20.099 -2.634 -37.708 1.00 89.50 149 ALA A N 1
ATOM 1116 C CA . ALA A 1 149 ? 19.389 -3.522 -38.625 1.00 89.50 149 ALA A CA 1
ATOM 1117 C C . ALA A 1 149 ? 18.770 -2.753 -39.804 1.00 89.50 149 ALA A C 1
ATOM 1119 O O . ALA A 1 149 ? 18.888 -3.182 -40.951 1.00 89.50 149 ALA A O 1
ATOM 1120 N N . TRP A 1 150 ? 18.172 -1.586 -39.543 1.00 87.56 150 TRP A N 1
ATOM 1121 C CA . TRP A 1 150 ? 17.624 -0.710 -40.580 1.00 87.56 150 TRP A CA 1
ATOM 1122 C C . TRP A 1 150 ? 18.702 -0.234 -41.557 1.00 87.56 150 TRP A C 1
ATOM 1124 O O . TRP A 1 150 ? 18.483 -0.231 -42.767 1.00 87.56 150 TRP A O 1
ATOM 1134 N N . LYS A 1 151 ? 19.891 0.113 -41.045 1.00 79.38 151 LYS A N 1
ATOM 1135 C CA . LYS A 1 151 ? 21.050 0.468 -41.873 1.00 79.38 151 LYS A CA 1
ATOM 1136 C C . LYS A 1 151 ? 21.478 -0.686 -42.786 1.00 79.38 151 LYS A C 1
ATOM 1138 O O . LYS A 1 151 ? 21.823 -0.435 -43.933 1.00 79.38 151 LYS A O 1
ATOM 1143 N N . PHE A 1 152 ? 21.438 -1.929 -42.303 1.00 79.44 152 PHE A N 1
ATOM 1144 C CA . PHE A 1 152 ? 21.854 -3.106 -43.074 1.00 79.44 152 PHE A CA 1
ATOM 1145 C C . PHE A 1 152 ? 20.822 -3.548 -44.126 1.00 79.44 152 PHE A C 1
ATOM 1147 O O . PHE A 1 152 ? 21.185 -4.076 -45.172 1.00 79.44 152 PHE A O 1
ATOM 1154 N N . LEU A 1 153 ? 19.531 -3.325 -43.866 1.00 82.19 153 LEU A N 1
ATOM 1155 C CA . LEU A 1 153 ? 18.440 -3.689 -44.776 1.00 82.19 153 LEU A CA 1
ATOM 1156 C C . LEU A 1 153 ? 18.203 -2.666 -45.897 1.00 82.19 153 LEU A C 1
ATOM 1158 O O . LEU A 1 153 ? 17.454 -2.964 -46.825 1.00 82.19 153 LEU A O 1
ATOM 1162 N N . ARG A 1 154 ? 18.805 -1.470 -45.828 1.00 70.75 154 ARG A N 1
ATOM 1163 C CA . ARG A 1 154 ? 18.669 -0.424 -46.850 1.00 70.75 154 ARG A CA 1
ATOM 1164 C C . ARG A 1 154 ? 19.566 -0.770 -48.056 1.00 70.75 154 ARG A C 1
ATOM 1166 O O . ARG A 1 154 ? 20.785 -0.684 -47.929 1.00 70.75 154 ARG A O 1
ATOM 1173 N N . PRO A 1 155 ? 19.016 -1.165 -49.222 1.00 50.47 155 PRO A N 1
ATOM 1174 C CA . PRO A 1 155 ? 19.830 -1.548 -50.370 1.00 50.47 155 PRO A CA 1
ATOM 1175 C C . PRO A 1 155 ? 20.373 -0.306 -51.084 1.00 50.47 155 PRO A C 1
ATOM 1177 O O . PRO A 1 155 ? 19.610 0.613 -51.386 1.00 50.47 155 PRO A O 1
ATOM 1180 N N . GLY A 1 156 ? 21.666 -0.330 -51.412 1.00 54.31 156 GLY A N 1
ATOM 1181 C CA . GLY A 1 156 ? 22.306 0.593 -52.348 1.00 54.31 156 GLY A CA 1
ATOM 1182 C C . GLY A 1 156 ? 23.470 1.357 -51.732 1.00 54.31 156 GLY A C 1
ATOM 1183 O O . GLY A 1 156 ? 23.280 2.428 -51.160 1.00 54.31 156 GLY A O 1
ATOM 1184 N N . GLU A 1 157 ? 24.682 0.836 -51.921 1.00 55.00 157 GLU A N 1
ATOM 1185 C CA . GLU A 1 157 ? 25.904 1.641 -51.914 1.00 55.00 157 GLU A CA 1
ATOM 1186 C C . GLU A 1 157 ? 25.775 2.703 -53.013 1.00 55.00 157 GLU A C 1
ATOM 1188 O O . GLU A 1 157 ? 26.113 2.499 -54.177 1.00 55.00 157 GLU A O 1
ATOM 1193 N N . LEU A 1 158 ? 25.199 3.847 -52.652 1.00 56.97 158 LEU A N 1
ATOM 1194 C CA . LEU A 1 158 ? 25.383 5.076 -53.407 1.00 56.97 158 LEU A CA 1
ATOM 1195 C C . LEU A 1 158 ? 26.895 5.359 -53.416 1.00 56.97 158 LEU A C 1
ATOM 1197 O O . LEU A 1 158 ? 27.565 5.116 -52.411 1.00 56.97 158 LEU A O 1
ATOM 1201 N N . LEU A 1 159 ? 27.443 5.825 -54.539 1.00 59.91 159 LEU A N 1
ATOM 1202 C CA . LEU A 1 159 ? 28.872 6.137 -54.665 1.00 59.91 159 LEU A CA 1
ATOM 1203 C C . LEU A 1 159 ? 29.291 7.082 -53.536 1.00 59.91 159 LEU A C 1
ATOM 1205 O O . LEU A 1 159 ? 28.649 8.111 -53.343 1.00 59.91 159 LEU A O 1
ATOM 1209 N N . SER A 1 160 ? 30.326 6.755 -52.760 1.00 68.88 160 SER A N 1
ATOM 1210 C CA . SER A 1 160 ? 30.907 7.685 -51.773 1.00 68.88 160 SER A CA 1
ATOM 1211 C C . SER A 1 160 ? 31.259 9.024 -52.433 1.00 68.88 160 SER A C 1
ATOM 1213 O O . SER A 1 160 ? 31.518 9.053 -53.633 1.00 68.88 160 SER A O 1
ATOM 1215 N N . HIS A 1 161 ? 31.281 10.129 -51.680 1.00 71.19 161 HIS A N 1
ATOM 1216 C CA . HIS A 1 161 ? 31.608 11.462 -52.216 1.00 71.19 161 HIS A CA 1
ATOM 1217 C C . HIS A 1 161 ? 32.866 11.455 -53.109 1.00 71.19 161 HIS A C 1
ATOM 1219 O O . HIS A 1 161 ? 32.854 11.985 -54.220 1.00 71.19 161 HIS A O 1
ATOM 1225 N N . GLU A 1 162 ? 33.911 10.753 -52.665 1.00 75.44 162 GLU A N 1
ATOM 1226 C CA . GLU A 1 162 ? 35.154 10.546 -53.419 1.00 75.44 162 GLU A CA 1
ATOM 1227 C C . GLU A 1 162 ? 34.920 9.806 -54.747 1.00 75.44 162 GLU A C 1
ATOM 1229 O O . GLU A 1 162 ? 35.371 10.250 -55.799 1.00 75.44 162 GLU A O 1
ATOM 1234 N N . GLN A 1 163 ? 34.126 8.733 -54.733 1.00 79.19 163 GLN A N 1
ATOM 1235 C CA . GLN A 1 163 ? 33.782 7.962 -55.933 1.00 79.19 163 GLN A CA 1
ATOM 1236 C C . GLN A 1 163 ? 32.908 8.764 -56.914 1.00 79.19 163 GLN A C 1
ATOM 1238 O O . GLN A 1 163 ? 33.024 8.603 -58.130 1.00 79.19 163 GLN A O 1
ATOM 1243 N N . ALA A 1 164 ? 32.037 9.640 -56.402 1.00 77.69 164 ALA A N 1
ATOM 1244 C CA . ALA A 1 164 ? 31.224 10.535 -57.218 1.00 77.69 164 ALA A CA 1
ATOM 1245 C C . ALA A 1 164 ? 32.087 11.609 -57.905 1.00 77.69 164 ALA A C 1
ATOM 1247 O O . ALA A 1 164 ? 31.902 11.870 -59.095 1.00 77.69 164 ALA A O 1
ATOM 1248 N N . LEU A 1 165 ? 33.062 12.189 -57.196 1.00 79.88 165 LEU A N 1
ATOM 1249 C CA . LEU A 1 165 ? 34.019 13.136 -57.778 1.00 79.88 165 LEU A CA 1
ATOM 1250 C C . LEU A 1 165 ? 34.908 12.478 -58.837 1.00 79.88 165 LEU A C 1
ATOM 1252 O O . LEU A 1 165 ? 35.057 13.037 -59.925 1.00 79.88 165 LEU A O 1
ATOM 1256 N N . ASP A 1 166 ? 35.442 11.286 -58.564 1.00 82.94 166 ASP A N 1
ATOM 1257 C CA . ASP A 1 166 ? 36.265 10.540 -59.523 1.00 82.94 166 ASP A CA 1
ATOM 1258 C C . ASP A 1 166 ? 35.492 10.222 -60.810 1.00 82.94 166 ASP A C 1
ATOM 1260 O O . ASP A 1 166 ? 36.013 10.399 -61.916 1.00 82.94 166 ASP A O 1
ATOM 1264 N N . SER A 1 167 ? 34.217 9.833 -60.685 1.00 80.38 167 SER A N 1
ATOM 1265 C CA . SER A 1 167 ? 33.329 9.617 -61.832 1.00 80.38 167 SER A CA 1
ATOM 1266 C C . SER A 1 167 ? 33.132 10.899 -62.653 1.00 80.38 167 SER A C 1
ATOM 1268 O O . SER A 1 167 ? 33.309 10.881 -63.873 1.00 80.38 167 SER A O 1
ATOM 1270 N N . LEU A 1 168 ? 32.863 12.041 -62.005 1.00 82.31 168 LEU A N 1
ATOM 1271 C CA . LEU A 1 168 ? 32.732 13.333 -62.690 1.00 82.31 168 LEU A CA 1
ATOM 1272 C C . LEU A 1 168 ? 34.036 13.753 -63.395 1.00 82.31 168 LEU A C 1
ATOM 1274 O O . LEU A 1 168 ? 34.007 14.203 -64.545 1.00 82.31 168 LEU A O 1
ATOM 1278 N N . TYR A 1 169 ? 35.199 13.571 -62.763 1.00 82.50 169 TYR A N 1
ATOM 1279 C CA . TYR A 1 169 ? 36.483 13.879 -63.398 1.00 82.50 169 TYR A CA 1
ATOM 1280 C C . TYR A 1 169 ? 36.777 12.979 -64.605 1.00 82.50 169 TYR A C 1
ATOM 1282 O O . TYR A 1 169 ? 37.273 13.476 -65.624 1.00 82.50 169 TYR A O 1
ATOM 1290 N N . ALA A 1 170 ? 36.419 11.693 -64.537 1.00 83.50 170 ALA A N 1
ATOM 1291 C CA . ALA A 1 170 ? 36.538 10.771 -65.663 1.00 83.50 170 ALA A CA 1
ATOM 1292 C C . ALA A 1 170 ? 35.676 11.216 -66.861 1.00 83.50 170 ALA A C 1
ATOM 1294 O O . ALA A 1 170 ? 36.156 11.225 -68.001 1.00 83.50 170 ALA A O 1
ATOM 1295 N N . LEU A 1 171 ? 34.447 11.691 -66.611 1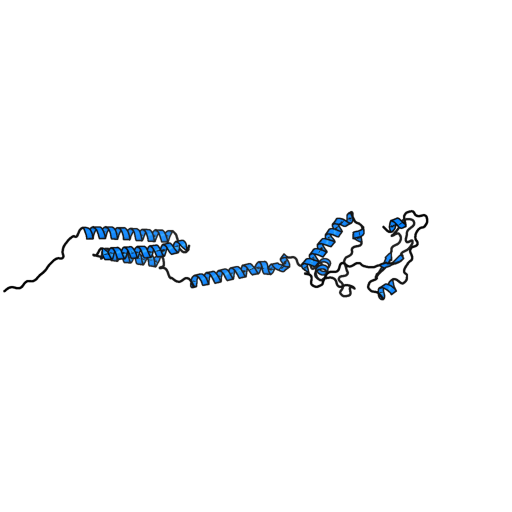.00 84.12 171 LEU A N 1
ATOM 1296 C CA . LEU A 1 171 ? 33.575 12.262 -67.647 1.00 84.12 171 LEU A CA 1
ATOM 1297 C C . LEU A 1 171 ? 34.183 13.520 -68.284 1.00 84.12 171 LEU A C 1
ATOM 1299 O O . LEU A 1 171 ? 34.127 13.680 -69.502 1.00 84.12 171 LEU A O 1
ATOM 1303 N N . GLY A 1 172 ? 34.861 14.362 -67.499 1.00 80.69 172 GLY A N 1
ATOM 1304 C CA . GLY A 1 172 ? 35.594 15.532 -68.000 1.00 80.69 172 GLY A CA 1
ATOM 1305 C C . GLY A 1 172 ? 36.730 15.215 -68.976 1.00 80.69 172 GLY A C 1
ATOM 1306 O O . GLY A 1 172 ? 37.073 16.047 -69.821 1.00 80.69 172 GLY A O 1
ATOM 1307 N N . SER A 1 173 ? 37.335 14.030 -68.885 1.00 79.88 173 SER A N 1
ATOM 1308 C CA . SER A 1 173 ? 38.296 13.556 -69.890 1.00 79.88 173 SER A CA 1
ATOM 1309 C C . SER A 1 173 ? 37.583 13.156 -71.186 1.00 79.88 173 SER A C 1
ATOM 1311 O O . SER A 1 173 ? 37.981 13.569 -72.274 1.00 79.88 173 SER A O 1
ATOM 1313 N N . ARG A 1 174 ? 36.461 12.437 -71.062 1.00 78.50 174 ARG A N 1
ATOM 1314 C CA . ARG A 1 174 ? 35.662 11.932 -72.186 1.00 78.50 174 ARG A CA 1
ATOM 1315 C C . ARG A 1 174 ? 35.076 13.061 -73.043 1.00 78.50 174 ARG A C 1
ATOM 1317 O O . ARG A 1 174 ? 35.229 13.025 -74.258 1.00 78.50 174 ARG A O 1
ATOM 1324 N N . ILE A 1 175 ? 34.552 14.120 -72.413 1.00 80.69 175 ILE A N 1
ATOM 1325 C CA . ILE A 1 175 ? 34.007 15.316 -73.093 1.00 80.69 175 ILE A CA 1
ATOM 1326 C C . ILE A 1 175 ? 35.020 15.946 -74.065 1.00 80.69 175 ILE A C 1
ATOM 1328 O O . ILE A 1 175 ? 34.635 16.452 -75.115 1.00 80.69 175 ILE A O 1
ATOM 1332 N N . ARG A 1 176 ? 36.322 15.904 -73.747 1.00 75.38 176 ARG A N 1
ATOM 1333 C CA . ARG A 1 176 ? 37.370 16.522 -74.577 1.00 75.38 176 ARG A CA 1
ATOM 1334 C C . ARG A 1 176 ? 37.696 15.748 -75.852 1.00 75.38 176 ARG A C 1
ATOM 1336 O O . ARG A 1 176 ? 38.217 16.346 -76.786 1.00 75.38 176 ARG A O 1
ATOM 1343 N N . ILE A 1 177 ? 37.419 14.448 -75.880 1.00 79.06 177 ILE A N 1
ATOM 1344 C CA . ILE A 1 177 ? 37.788 13.552 -76.987 1.00 79.06 177 ILE A CA 1
ATOM 1345 C C . ILE A 1 177 ? 36.579 13.284 -77.897 1.00 79.06 177 ILE A C 1
ATOM 1347 O O . ILE A 1 177 ? 36.739 12.913 -79.053 1.00 79.06 177 ILE A O 1
ATOM 1351 N N . THR A 1 178 ? 35.361 13.515 -77.408 1.00 79.94 178 THR A N 1
ATOM 1352 C CA . THR A 1 178 ? 34.131 13.255 -78.157 1.00 79.94 178 THR A CA 1
ATOM 1353 C C . THR A 1 178 ? 33.966 14.172 -79.378 1.00 79.94 178 THR A C 1
ATOM 1355 O O . THR A 1 178 ? 34.150 15.388 -79.294 1.00 79.94 178 THR A O 1
ATOM 1358 N N . GLU A 1 179 ? 33.573 13.591 -80.515 1.00 72.62 179 GLU A N 1
ATOM 1359 C CA . GLU A 1 179 ? 33.344 14.278 -81.804 1.00 72.62 179 GLU A CA 1
ATOM 1360 C C . GLU A 1 179 ? 31.861 14.290 -82.236 1.00 72.62 179 GLU A C 1
ATOM 1362 O O . GLU A 1 179 ? 31.527 14.776 -83.313 1.00 72.62 179 GLU A O 1
ATOM 1367 N N . SER A 1 180 ? 30.955 13.755 -81.409 1.00 77.38 180 SER A N 1
ATOM 1368 C CA . SER A 1 180 ? 29.530 13.581 -81.720 1.00 77.38 180 SER A CA 1
ATOM 1369 C C . SER A 1 180 ? 28.632 14.237 -80.671 1.00 77.38 180 SER A C 1
ATOM 1371 O O . SER A 1 180 ? 28.731 13.924 -79.488 1.00 77.38 180 SER A O 1
ATOM 1373 N N . ASP A 1 181 ? 27.698 15.092 -81.095 1.00 77.75 181 ASP A N 1
ATOM 1374 C CA . ASP A 1 181 ? 26.740 15.763 -80.195 1.00 77.75 181 ASP A CA 1
ATOM 1375 C C . ASP A 1 181 ? 25.811 14.781 -79.445 1.00 77.75 181 ASP A C 1
ATOM 1377 O O . ASP A 1 181 ? 25.415 15.021 -78.298 1.00 77.75 181 ASP A O 1
ATOM 1381 N N . ALA A 1 182 ? 25.525 13.621 -80.047 1.00 79.12 182 ALA A N 1
ATOM 1382 C CA . ALA A 1 182 ? 24.743 12.569 -79.399 1.00 79.12 182 ALA A CA 1
ATOM 1383 C C . ALA A 1 182 ? 25.458 12.012 -78.152 1.00 79.12 182 ALA A C 1
ATOM 1385 O O . ALA A 1 182 ? 24.827 11.821 -77.114 1.00 79.12 182 ALA A O 1
ATOM 1386 N N . GLU A 1 183 ? 26.781 11.839 -78.222 1.00 78.88 183 GLU A N 1
ATOM 1387 C CA . GLU A 1 183 ? 27.595 11.370 -77.096 1.00 78.88 183 GLU A CA 1
ATOM 1388 C C . GLU A 1 183 ? 27.758 12.445 -76.006 1.00 78.88 183 GLU A C 1
ATOM 1390 O O . GLU A 1 183 ? 27.813 12.112 -74.823 1.00 78.88 183 GLU A O 1
ATOM 1395 N N . LEU A 1 184 ? 27.770 13.739 -76.363 1.00 79.38 184 LEU A N 1
ATOM 1396 C CA . LEU A 1 184 ? 27.762 14.828 -75.370 1.00 79.38 184 LEU A CA 1
ATOM 1397 C C . LEU A 1 184 ? 26.463 14.815 -74.552 1.00 79.38 184 LEU A C 1
ATOM 1399 O O . LEU A 1 184 ? 26.490 15.007 -73.337 1.00 79.38 184 LEU A O 1
ATOM 1403 N N . SER A 1 185 ? 25.338 14.538 -75.211 1.00 82.50 185 SER A N 1
ATOM 1404 C CA . SER A 1 185 ? 24.027 14.432 -74.562 1.00 82.50 185 SER A CA 1
ATOM 1405 C C . SER A 1 185 ? 23.925 13.207 -73.642 1.00 82.50 185 SER A C 1
ATOM 1407 O O . SER A 1 185 ? 23.234 13.248 -72.624 1.00 82.50 185 SER A O 1
ATOM 1409 N N . ASP A 1 186 ? 24.632 12.117 -73.957 1.00 83.88 186 ASP A N 1
ATOM 1410 C CA . ASP A 1 186 ? 24.763 10.961 -73.062 1.00 83.88 186 ASP A CA 1
ATOM 1411 C C . ASP A 1 186 ? 25.538 11.299 -71.787 1.00 83.88 186 ASP A C 1
ATOM 1413 O O . ASP A 1 186 ? 25.099 10.944 -70.691 1.00 83.88 186 ASP A O 1
ATOM 1417 N N . ILE A 1 187 ? 26.648 12.027 -71.919 1.00 82.56 187 ILE A N 1
ATOM 1418 C CA . ILE A 1 187 ? 27.470 12.444 -70.778 1.00 82.56 187 ILE A CA 1
ATOM 1419 C C . ILE A 1 187 ? 26.695 13.403 -69.862 1.00 82.56 187 ILE A C 1
ATOM 1421 O O . ILE A 1 187 ? 26.769 13.281 -68.642 1.00 82.56 187 ILE A O 1
ATOM 1425 N N . GLU A 1 188 ? 25.905 14.317 -70.427 1.00 83.06 188 GLU A N 1
ATOM 1426 C CA . GLU A 1 188 ? 25.039 15.230 -69.668 1.00 83.06 188 GLU A CA 1
ATOM 1427 C C . GLU A 1 188 ? 24.029 14.462 -68.794 1.00 83.06 188 GLU A C 1
ATOM 1429 O O . GLU A 1 188 ? 23.916 14.715 -67.593 1.00 83.06 188 GLU A O 1
ATOM 1434 N N . ARG A 1 189 ? 23.390 13.424 -69.354 1.00 85.06 189 ARG A N 1
ATOM 1435 C CA . ARG A 1 189 ? 22.500 12.530 -68.592 1.00 85.06 189 ARG A CA 1
ATOM 1436 C C . ARG A 1 189 ? 23.227 11.756 -67.493 1.00 85.06 189 ARG A C 1
ATOM 1438 O O . ARG A 1 189 ? 22.620 11.434 -66.473 1.00 85.06 189 ARG A O 1
ATOM 1445 N N . GLU A 1 190 ? 24.492 11.411 -67.702 1.00 83.00 190 GLU A N 1
ATOM 1446 C CA . GLU A 1 190 ? 25.311 10.708 -66.712 1.00 83.00 190 GLU A CA 1
ATOM 1447 C C . GLU A 1 190 ? 25.669 11.619 -65.528 1.00 83.00 190 GLU A C 1
ATOM 1449 O O . GLU A 1 190 ? 25.506 11.214 -64.376 1.00 83.00 190 GLU A O 1
ATOM 1454 N N . ILE A 1 191 ? 26.031 12.877 -65.797 1.00 84.38 191 ILE A N 1
ATOM 1455 C CA . ILE A 1 191 ? 26.263 13.907 -64.771 1.00 84.38 191 ILE A CA 1
ATOM 1456 C C . ILE A 1 191 ? 24.995 14.126 -63.930 1.00 84.38 191 ILE A C 1
ATOM 1458 O O . ILE A 1 191 ? 25.060 14.122 -62.697 1.00 84.38 191 ILE A O 1
ATOM 1462 N N . ASP A 1 192 ? 23.830 14.245 -64.574 1.00 84.62 192 ASP A N 1
ATOM 1463 C CA . ASP A 1 192 ? 22.552 14.431 -63.877 1.00 84.62 192 ASP A CA 1
ATOM 1464 C C . ASP A 1 192 ? 22.202 13.251 -62.960 1.00 84.62 192 ASP A C 1
ATOM 1466 O O . ASP A 1 192 ? 21.682 13.454 -61.858 1.00 84.62 192 ASP A O 1
ATOM 1470 N N . ARG A 1 193 ? 22.515 12.014 -63.369 1.00 85.25 193 ARG A N 1
ATOM 1471 C CA . ARG A 1 193 ? 22.309 10.820 -62.530 1.00 85.25 193 ARG A CA 1
ATOM 1472 C C . ARG A 1 193 ? 23.169 10.857 -61.269 1.00 85.25 193 ARG A C 1
ATOM 1474 O O . ARG A 1 193 ? 22.652 10.570 -60.189 1.00 85.25 193 ARG A O 1
ATOM 1481 N N . VAL A 1 194 ? 24.443 11.238 -61.387 1.00 83.12 194 VAL A N 1
ATOM 1482 C CA . VAL A 1 194 ? 25.359 11.354 -60.238 1.00 83.12 194 VAL A CA 1
ATOM 1483 C C . VAL A 1 194 ? 24.868 12.430 -59.261 1.00 83.12 194 VAL A C 1
ATOM 1485 O O . VAL A 1 194 ? 24.795 12.189 -58.056 1.00 83.12 194 VAL A O 1
ATOM 1488 N N . LEU A 1 195 ? 24.427 13.586 -59.766 1.00 81.38 195 LEU A N 1
ATOM 1489 C CA . LEU A 1 195 ? 23.884 14.663 -58.929 1.00 81.38 195 LEU A CA 1
ATOM 1490 C C . LEU A 1 195 ? 22.554 14.292 -58.251 1.00 81.38 195 LEU A C 1
ATOM 1492 O O . LEU A 1 195 ? 22.322 14.658 -57.095 1.00 81.38 195 LEU A O 1
ATOM 1496 N N . GLN A 1 196 ? 21.668 13.564 -58.938 1.00 83.06 196 GLN A N 1
ATOM 1497 C CA . GLN A 1 196 ? 20.410 13.091 -58.351 1.00 83.06 196 GLN A CA 1
ATOM 1498 C C . GLN A 1 196 ? 20.641 12.069 -57.232 1.00 83.06 196 GLN A C 1
ATOM 1500 O O . GLN A 1 196 ? 19.972 12.149 -56.198 1.00 83.06 196 GLN A O 1
ATOM 1505 N N . ALA A 1 197 ? 21.600 11.155 -57.412 1.00 79.06 197 ALA A N 1
ATOM 1506 C CA . ALA A 1 197 ? 21.998 10.195 -56.385 1.00 79.06 197 ALA A CA 1
ATOM 1507 C C . ALA A 1 197 ? 22.512 10.902 -55.119 1.00 79.06 197 ALA A C 1
ATOM 1509 O O . ALA A 1 197 ? 22.151 10.514 -54.007 1.00 79.06 197 ALA A O 1
ATOM 1510 N N . GLN A 1 198 ? 23.260 11.996 -55.283 1.00 76.88 198 GLN A N 1
ATOM 1511 C CA . GLN A 1 198 ? 23.775 12.781 -54.164 1.00 76.88 198 GLN A CA 1
ATOM 1512 C C . GLN A 1 198 ? 22.685 13.555 -53.410 1.00 76.88 198 GLN A C 1
ATOM 1514 O O . GLN A 1 198 ? 22.624 13.523 -52.184 1.00 76.88 198 GLN A O 1
ATOM 1519 N N . ARG A 1 199 ? 21.745 14.198 -54.116 1.00 74.62 199 ARG A N 1
ATOM 1520 C CA . ARG A 1 199 ? 20.622 14.913 -53.469 1.00 74.62 199 ARG A CA 1
ATOM 1521 C C . ARG A 1 199 ? 19.749 14.002 -52.600 1.00 74.62 199 ARG A C 1
ATOM 1523 O O . ARG A 1 199 ? 19.084 14.476 -51.680 1.00 74.62 199 ARG A O 1
ATOM 1530 N N . ALA A 1 200 ? 19.715 12.700 -52.885 1.00 73.44 200 ALA A N 1
ATOM 1531 C CA . ALA A 1 200 ? 19.025 11.733 -52.038 1.00 73.44 200 ALA A CA 1
ATOM 1532 C C . ALA A 1 200 ? 19.731 11.516 -50.681 1.00 73.44 200 ALA A C 1
ATOM 1534 O O . ALA A 1 200 ? 19.042 11.254 -49.694 1.00 73.44 200 ALA A O 1
ATOM 1535 N N . ARG A 1 201 ? 21.062 11.679 -50.607 1.00 68.56 201 ARG A N 1
ATOM 1536 C CA . ARG A 1 201 ? 21.863 11.568 -49.371 1.00 68.56 201 ARG A CA 1
ATOM 1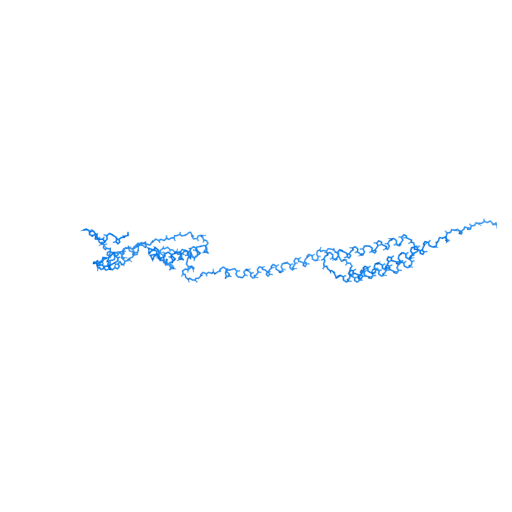537 C C . ARG A 1 201 ? 21.743 12.775 -48.463 1.00 68.56 201 ARG A C 1
ATOM 1539 O O . ARG A 1 201 ? 21.558 12.612 -47.260 1.00 68.56 201 ARG A O 1
ATOM 1546 N N . GLU A 1 202 ? 21.769 13.970 -49.042 1.00 70.06 202 GLU A N 1
ATOM 1547 C CA . GLU A 1 202 ? 21.549 15.215 -48.301 1.00 70.06 202 GLU A CA 1
ATOM 1548 C C . GLU A 1 202 ? 20.214 15.160 -47.537 1.00 70.06 202 GLU A C 1
ATOM 1550 O O . GLU A 1 202 ? 20.148 15.443 -46.343 1.00 70.06 202 GLU A O 1
ATOM 1555 N N . ARG A 1 203 ? 19.153 14.668 -48.193 1.00 70.62 203 ARG A N 1
ATOM 1556 C CA . ARG A 1 203 ? 17.835 14.471 -47.565 1.00 70.62 203 ARG A CA 1
ATOM 1557 C C . ARG A 1 203 ? 17.817 13.396 -46.477 1.00 70.62 203 ARG A C 1
ATOM 1559 O O . ARG A 1 203 ? 16.928 13.425 -45.632 1.00 70.62 203 ARG A O 1
ATOM 1566 N N . ALA A 1 204 ? 18.754 12.450 -46.505 1.00 69.31 204 ALA A N 1
ATOM 1567 C CA . ALA A 1 204 ? 18.906 11.422 -45.479 1.00 69.31 204 ALA A CA 1
ATOM 1568 C C . ALA A 1 204 ? 19.737 11.899 -44.271 1.00 69.31 204 ALA A C 1
ATOM 1570 O O . ALA A 1 204 ? 19.827 11.168 -43.288 1.00 69.31 204 ALA A O 1
ATOM 1571 N N . GLY A 1 205 ? 20.312 13.110 -44.320 1.00 68.00 205 GLY A N 1
ATOM 1572 C CA . GLY A 1 205 ? 21.142 13.667 -43.246 1.00 68.00 205 GLY A CA 1
ATOM 1573 C C . GLY A 1 205 ? 22.513 12.998 -43.114 1.00 68.00 205 GLY A C 1
ATOM 1574 O O . GLY A 1 205 ? 23.141 13.096 -42.064 1.00 68.00 205 GLY A O 1
ATOM 1575 N N . GLU A 1 206 ? 22.958 12.289 -44.154 1.00 63.84 206 GLU A N 1
ATOM 1576 C CA . GLU A 1 206 ? 24.166 11.455 -44.128 1.00 63.84 206 GLU A CA 1
ATOM 1577 C C . GLU A 1 206 ? 25.426 12.191 -44.628 1.00 63.84 206 GLU A C 1
ATOM 1579 O O . GLU A 1 206 ? 26.516 11.630 -44.555 1.00 63.84 206 GLU A O 1
ATOM 1584 N N . GLU A 1 207 ? 25.310 13.433 -45.118 1.00 65.94 207 GLU A N 1
ATOM 1585 C CA . GLU A 1 207 ? 26.390 14.113 -45.847 1.00 65.94 207 GLU A CA 1
ATOM 1586 C C . GLU A 1 207 ? 26.596 15.581 -45.442 1.00 65.94 207 GLU A C 1
ATOM 1588 O O . GLU A 1 207 ? 25.654 16.285 -45.072 1.00 65.94 207 GLU A O 1
ATOM 1593 N N . SER A 1 208 ? 27.848 16.046 -45.513 1.00 70.12 208 SER A N 1
ATOM 1594 C CA . SER A 1 208 ? 28.239 17.413 -45.165 1.00 70.12 208 SER A CA 1
ATOM 1595 C C . SER A 1 208 ? 27.851 18.406 -46.263 1.00 70.12 208 SER A C 1
ATOM 1597 O O . SER A 1 208 ? 28.028 18.149 -47.453 1.00 70.12 208 SER A O 1
ATOM 1599 N N . ALA A 1 209 ? 27.403 19.604 -45.875 1.00 72.88 209 ALA A N 1
ATOM 1600 C CA . ALA A 1 209 ? 27.068 20.675 -46.818 1.00 72.88 209 ALA A CA 1
ATOM 1601 C C . ALA A 1 209 ? 28.251 21.075 -47.729 1.00 72.88 209 ALA A C 1
ATOM 1603 O O . ALA A 1 209 ? 28.038 21.519 -48.856 1.00 72.88 209 ALA A O 1
ATOM 1604 N N . LEU A 1 210 ? 29.494 20.897 -47.261 1.00 74.69 210 LEU A N 1
ATOM 1605 C CA . LEU A 1 210 ? 30.722 21.177 -48.022 1.00 74.69 210 LEU A CA 1
ATOM 1606 C C . LEU A 1 210 ? 30.979 20.164 -49.155 1.00 74.69 210 LEU A C 1
ATOM 1608 O O . LEU A 1 210 ? 31.549 20.511 -50.192 1.00 74.69 210 LEU A O 1
ATOM 1612 N N . ASP A 1 211 ? 30.528 18.924 -48.985 1.00 76.12 211 ASP A N 1
ATOM 1613 C CA . ASP A 1 211 ? 30.705 17.862 -49.980 1.00 76.12 211 ASP A CA 1
ATOM 1614 C C . ASP A 1 211 ? 29.733 18.084 -51.151 1.00 76.12 211 ASP A C 1
ATOM 1616 O O . ASP A 1 211 ? 30.084 17.969 -52.330 1.00 76.12 211 ASP A O 1
ATOM 1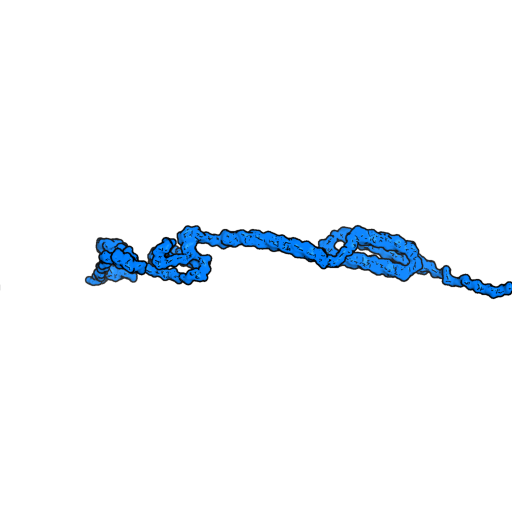620 N N . VAL A 1 212 ? 28.512 18.527 -50.836 1.00 78.62 212 VAL A N 1
ATOM 1621 C CA . VAL A 1 212 ? 27.485 18.886 -51.825 1.00 78.62 212 VAL A CA 1
ATOM 1622 C C . VAL A 1 212 ? 27.919 20.086 -52.673 1.00 78.62 212 VAL A C 1
ATOM 1624 O O . VAL A 1 212 ? 27.737 20.083 -53.894 1.00 78.62 212 VAL A O 1
ATOM 1627 N N . THR A 1 213 ? 28.512 21.119 -52.067 1.00 84.00 213 THR A N 1
ATOM 1628 C CA . THR A 1 213 ? 28.974 22.297 -52.818 1.00 84.00 213 THR A CA 1
ATOM 1629 C C . THR A 1 213 ? 30.114 21.948 -53.772 1.00 84.00 213 THR A C 1
ATOM 1631 O O . THR A 1 213 ? 30.077 22.363 -54.931 1.00 84.00 213 THR A O 1
ATOM 1634 N N . THR A 1 214 ? 31.079 21.138 -53.334 1.00 85.44 214 THR A N 1
ATOM 1635 C CA . THR A 1 214 ? 32.230 20.724 -54.154 1.00 85.44 214 THR A CA 1
ATOM 1636 C C . THR A 1 214 ? 31.792 19.937 -55.394 1.00 85.44 214 THR A C 1
ATOM 1638 O O . THR A 1 214 ? 32.251 20.221 -56.505 1.00 85.44 214 THR A O 1
ATOM 1641 N N . LEU A 1 215 ? 30.840 19.010 -55.238 1.00 83.31 215 LEU A N 1
ATOM 1642 C CA . LEU A 1 215 ? 30.301 18.222 -56.350 1.00 83.31 215 LEU A CA 1
ATOM 1643 C C . LEU A 1 215 ? 29.537 19.091 -57.365 1.00 83.31 215 LEU A C 1
ATOM 1645 O O . LEU A 1 215 ? 29.713 18.935 -58.574 1.00 83.31 215 LEU A O 1
ATOM 1649 N N . ASN A 1 216 ? 28.736 20.051 -56.890 1.00 85.38 216 ASN A N 1
ATOM 1650 C CA . ASN A 1 216 ? 28.030 20.994 -57.764 1.00 85.38 216 ASN A CA 1
ATOM 1651 C C . ASN A 1 216 ? 29.004 21.874 -58.565 1.00 85.38 216 ASN A C 1
ATOM 1653 O O . ASN A 1 216 ? 28.792 22.104 -59.755 1.00 85.38 216 ASN A O 1
ATOM 1657 N N . VAL A 1 217 ? 30.101 22.329 -57.948 1.00 88.50 217 VAL A N 1
ATOM 1658 C CA . VAL A 1 217 ? 31.149 23.093 -58.648 1.00 88.50 217 VAL A CA 1
ATOM 1659 C C . VAL A 1 217 ? 31.808 22.246 -59.740 1.00 88.50 217 VAL A C 1
ATOM 1661 O O . VAL A 1 217 ? 31.996 22.727 -60.861 1.00 88.50 217 VAL A O 1
ATOM 1664 N N . ALA A 1 218 ? 32.124 20.980 -59.449 1.00 85.06 218 ALA A N 1
ATOM 1665 C CA . ALA A 1 218 ? 32.676 20.060 -60.440 1.00 85.06 218 ALA A CA 1
ATOM 1666 C C . ALA A 1 218 ? 31.708 19.850 -61.618 1.00 85.06 218 ALA A C 1
ATOM 1668 O O . ALA A 1 218 ? 32.120 19.964 -62.773 1.00 85.06 218 ALA A O 1
ATOM 1669 N N . ALA A 1 219 ? 30.418 19.638 -61.346 1.00 84.56 219 ALA A N 1
ATOM 1670 C CA . ALA A 1 219 ? 29.405 19.467 -62.385 1.00 84.56 219 ALA A CA 1
ATOM 1671 C C . ALA A 1 219 ? 29.222 20.720 -63.256 1.00 84.56 219 ALA A C 1
ATOM 1673 O O . ALA A 1 219 ? 29.191 20.608 -64.482 1.00 84.56 219 ALA A O 1
ATOM 1674 N N . HIS A 1 220 ? 29.191 21.917 -62.662 1.00 86.19 220 HIS A N 1
ATOM 1675 C CA . HIS A 1 220 ? 29.126 23.167 -63.424 1.00 86.19 220 HIS A CA 1
ATOM 1676 C C . HIS A 1 220 ? 30.333 23.350 -64.349 1.00 86.19 220 HIS A C 1
ATOM 1678 O O . HIS A 1 220 ? 30.186 23.775 -65.495 1.00 86.19 220 HIS A O 1
ATOM 1684 N N . ARG A 1 221 ? 31.533 22.968 -63.895 1.00 86.44 221 ARG A N 1
ATOM 1685 C CA . ARG A 1 221 ? 32.722 22.977 -64.754 1.00 86.44 221 ARG A CA 1
ATOM 1686 C C . ARG A 1 221 ? 32.567 22.031 -65.950 1.00 86.44 221 ARG A C 1
ATOM 1688 O O . ARG A 1 221 ? 32.975 22.395 -67.050 1.00 86.44 221 ARG A O 1
ATOM 1695 N N . LEU A 1 222 ? 31.989 20.844 -65.757 1.00 84.38 222 LEU A N 1
ATOM 1696 C CA . LEU A 1 222 ? 31.745 19.889 -66.844 1.00 84.38 222 LEU A CA 1
ATOM 1697 C C . LEU A 1 222 ? 30.692 20.391 -67.836 1.00 84.38 222 LEU A C 1
ATOM 1699 O O . LEU A 1 222 ? 30.899 20.266 -69.038 1.00 84.38 222 LEU A O 1
ATOM 1703 N N . GLN A 1 223 ? 29.609 21.005 -67.354 1.00 84.06 223 GLN A N 1
ATOM 1704 C CA . GLN A 1 223 ? 28.581 21.614 -68.206 1.00 84.06 223 GLN A CA 1
ATOM 1705 C C . GLN A 1 223 ? 29.169 22.705 -69.109 1.00 84.06 223 GLN A C 1
ATOM 1707 O O . GLN A 1 223 ? 28.881 22.735 -70.305 1.00 84.06 223 GLN A O 1
ATOM 1712 N N . ASN A 1 224 ? 30.062 23.542 -68.571 1.00 85.06 224 ASN A N 1
ATOM 1713 C CA . ASN A 1 224 ? 30.771 24.544 -69.368 1.00 85.06 224 ASN A CA 1
ATOM 1714 C C . ASN A 1 224 ? 31.668 23.893 -70.436 1.00 85.06 224 ASN A C 1
ATOM 1716 O O . ASN A 1 224 ? 31.634 24.306 -71.590 1.00 85.06 224 ASN A O 1
ATOM 1720 N N . LEU A 1 225 ? 32.397 22.819 -70.100 1.00 83.88 225 LEU A N 1
ATOM 1721 C CA . LEU A 1 225 ? 33.206 22.078 -71.081 1.00 83.88 225 LEU A CA 1
ATOM 1722 C C . LEU A 1 225 ? 32.356 21.435 -72.192 1.00 83.88 225 LEU A C 1
ATOM 1724 O O . LEU A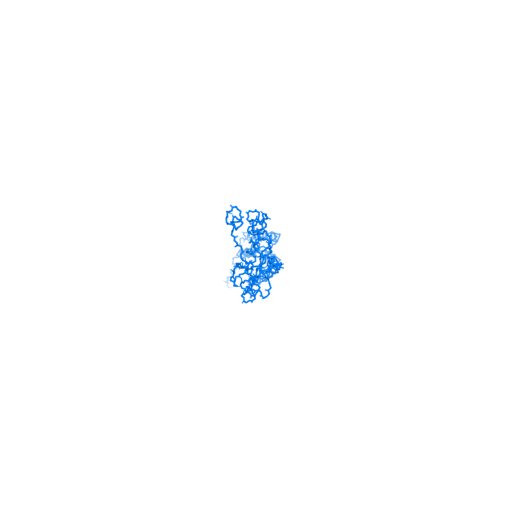 1 225 ? 32.785 21.403 -73.345 1.00 83.88 225 LEU A O 1
ATOM 1728 N N . I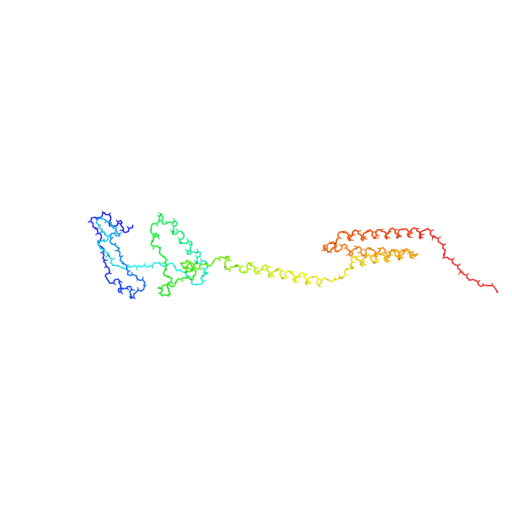LE A 1 226 ? 31.160 20.932 -71.864 1.00 84.50 226 ILE A N 1
ATOM 1729 C CA . ILE A 1 226 ? 30.197 20.410 -72.849 1.00 84.50 226 ILE A CA 1
ATOM 1730 C C . ILE A 1 226 ? 29.734 21.539 -73.775 1.00 84.50 226 ILE A C 1
ATOM 1732 O O . ILE A 1 226 ? 29.690 21.350 -74.990 1.00 84.50 226 ILE A O 1
ATOM 1736 N N . HIS A 1 227 ? 29.424 22.716 -73.226 1.00 84.31 227 HIS A N 1
ATOM 1737 C CA . HIS A 1 227 ? 29.005 23.878 -74.008 1.00 84.31 227 HIS A CA 1
ATOM 1738 C C . HIS A 1 227 ? 30.103 24.348 -74.977 1.00 84.31 227 HIS A C 1
ATOM 1740 O O . HIS A 1 227 ? 29.848 24.501 -76.175 1.00 84.31 227 HIS A O 1
ATOM 1746 N N . ASP A 1 228 ? 31.339 24.480 -74.494 1.00 83.56 228 ASP A N 1
ATOM 1747 C CA . ASP A 1 228 ? 32.496 24.841 -75.319 1.00 83.56 228 ASP A CA 1
ATOM 1748 C C . ASP A 1 228 ? 32.739 23.802 -76.427 1.00 83.56 228 ASP A C 1
ATOM 1750 O O . ASP A 1 228 ? 33.011 24.145 -77.577 1.00 83.56 228 ASP A O 1
ATOM 1754 N N . ARG A 1 229 ? 32.576 22.507 -76.129 1.00 82.06 229 ARG A N 1
ATOM 1755 C CA . ARG A 1 229 ? 32.743 21.457 -77.140 1.00 82.06 229 ARG A CA 1
ATOM 1756 C C . ARG A 1 229 ? 31.611 21.446 -78.172 1.00 82.06 229 ARG A C 1
ATOM 1758 O O . ARG A 1 229 ? 31.901 21.285 -79.356 1.00 82.06 229 ARG A O 1
ATOM 1765 N N . ARG A 1 230 ? 30.352 21.665 -77.768 1.00 83.31 230 ARG A N 1
ATOM 1766 C CA . ARG A 1 230 ? 29.212 21.796 -78.700 1.00 83.31 230 ARG A CA 1
ATOM 1767 C C . ARG A 1 230 ? 29.392 22.980 -79.650 1.00 83.31 230 ARG A C 1
ATOM 1769 O O . ARG A 1 230 ? 29.125 22.842 -80.839 1.00 83.31 230 ARG A O 1
ATOM 1776 N N . THR A 1 231 ? 29.874 24.122 -79.155 1.00 81.81 231 THR A N 1
ATOM 1777 C CA . THR A 1 231 ? 30.119 25.300 -80.005 1.00 81.81 231 THR A CA 1
ATOM 1778 C C . THR A 1 231 ? 31.247 25.062 -81.011 1.00 81.81 231 THR A C 1
ATOM 1780 O O . THR A 1 231 ? 31.102 25.440 -82.171 1.00 81.81 231 THR A O 1
ATOM 1783 N N . LEU A 1 232 ? 32.317 24.356 -80.624 1.00 79.94 232 LEU A N 1
ATOM 1784 C CA . LEU A 1 232 ? 33.378 23.941 -81.552 1.00 79.94 232 LEU A CA 1
ATOM 1785 C C . LEU A 1 232 ? 32.876 22.971 -82.631 1.00 79.94 232 LEU A C 1
ATOM 1787 O O . LEU A 1 232 ? 33.180 23.164 -83.803 1.00 79.94 232 LEU A O 1
ATOM 1791 N N . LEU A 1 233 ? 32.067 21.973 -82.262 1.00 78.00 233 LEU A N 1
ATOM 1792 C CA . LEU A 1 233 ? 31.480 21.034 -83.226 1.00 78.00 233 LEU A CA 1
ATOM 1793 C C . LEU A 1 233 ? 30.475 21.717 -84.171 1.00 78.00 233 LEU A C 1
ATOM 1795 O O . LEU A 1 233 ? 30.349 21.321 -85.326 1.00 78.00 233 LEU A O 1
ATOM 1799 N N . ALA A 1 234 ? 29.795 22.774 -83.718 1.00 73.12 234 ALA A N 1
ATOM 1800 C CA . ALA A 1 234 ? 28.909 23.583 -84.557 1.00 73.12 234 ALA A CA 1
ATOM 1801 C C . ALA A 1 234 ? 29.665 24.486 -85.557 1.00 73.12 234 ALA A C 1
ATOM 1803 O O . ALA A 1 234 ? 29.098 24.867 -86.582 1.00 73.12 234 ALA A O 1
ATOM 1804 N N . LEU A 1 235 ? 30.932 24.820 -85.280 1.00 69.38 235 LEU A N 1
ATOM 1805 C CA . LEU A 1 235 ? 31.802 25.629 -86.144 1.00 69.38 235 LEU A CA 1
ATOM 1806 C C . LEU A 1 235 ? 32.526 24.810 -87.235 1.00 69.38 235 LEU A C 1
ATOM 1808 O O . LEU A 1 235 ? 33.083 25.416 -88.150 1.00 69.38 235 LEU A O 1
ATOM 1812 N N . GLU A 1 236 ? 32.475 23.470 -87.204 1.00 59.03 236 GLU A N 1
ATOM 1813 C CA . GLU A 1 236 ? 33.014 22.575 -88.249 1.00 59.03 236 GLU A CA 1
ATOM 1814 C C . GLU A 1 236 ? 31.919 21.941 -89.153 1.00 59.03 236 GLU A C 1
ATOM 1816 O O . GLU A 1 236 ? 31.691 20.728 -89.106 1.00 59.03 236 GLU A O 1
ATOM 1821 N N . PRO A 1 237 ? 31.231 22.685 -90.044 1.00 48.06 237 PRO A N 1
ATOM 1822 C CA . PRO A 1 237 ? 30.349 22.070 -91.027 1.00 48.06 237 PRO A CA 1
ATOM 1823 C C . PRO A 1 237 ? 31.127 21.678 -92.299 1.00 48.06 237 PRO A C 1
ATOM 1825 O O . PRO A 1 237 ? 31.340 22.491 -93.193 1.00 48.06 237 PRO A O 1
ATOM 1828 N N . GLY A 1 238 ? 31.481 20.392 -92.422 1.00 50.66 238 GLY A N 1
ATOM 1829 C CA . GLY A 1 238 ? 31.632 19.727 -93.726 1.00 50.66 238 GLY A CA 1
ATOM 1830 C C . GLY A 1 238 ? 33.040 19.295 -94.154 1.00 50.66 238 GLY A C 1
ATOM 1831 O O . GLY A 1 238 ? 33.721 19.996 -94.891 1.00 50.66 238 GLY A O 1
ATOM 1832 N N . SER A 1 239 ? 33.416 18.048 -93.846 1.00 40.91 239 SER A N 1
ATOM 1833 C CA . SER A 1 239 ? 34.462 17.329 -94.594 1.00 40.91 239 SER A CA 1
ATOM 1834 C C . SER A 1 239 ? 34.253 15.811 -94.584 1.00 40.91 239 SER A C 1
ATOM 1836 O O . SER A 1 239 ? 35.134 15.061 -94.187 1.00 40.91 239 SER A O 1
ATOM 1838 N N . LYS A 1 240 ? 33.078 15.318 -95.005 1.00 46.00 240 LYS A N 1
ATOM 1839 C CA . LYS A 1 240 ? 32.910 13.898 -95.393 1.00 46.00 240 LYS A CA 1
ATOM 1840 C C . LYS A 1 240 ? 31.818 13.710 -96.453 1.00 46.00 240 LYS A C 1
ATOM 1842 O O . LYS A 1 240 ? 30.736 13.248 -96.120 1.00 46.00 240 LYS A O 1
ATOM 1847 N N . VAL A 1 241 ? 32.106 13.978 -97.737 1.00 38.41 241 VAL A N 1
ATOM 1848 C CA . VAL A 1 241 ? 31.402 13.321 -98.864 1.00 38.41 241 VAL A CA 1
ATOM 1849 C C . VAL A 1 241 ? 32.345 13.070 -100.060 1.00 38.41 241 VAL A C 1
ATOM 1851 O O . VAL A 1 241 ? 32.814 14.001 -100.701 1.00 38.41 241 VAL A O 1
ATOM 1854 N N . ARG A 1 242 ? 32.486 11.772 -100.392 1.00 36.75 242 ARG A N 1
ATOM 1855 C CA . ARG A 1 242 ? 32.883 11.125 -101.670 1.00 36.75 242 ARG A CA 1
ATOM 1856 C C . ARG A 1 242 ? 34.354 11.121 -102.126 1.00 36.75 242 ARG A C 1
ATOM 1858 O O . ARG A 1 242 ? 34.767 11.911 -102.962 1.00 36.75 242 ARG A O 1
ATOM 1865 N N . ILE A 1 243 ? 35.029 10.008 -101.817 1.00 42.81 243 ILE A N 1
ATOM 1866 C CA . ILE A 1 243 ? 35.831 9.288 -102.821 1.00 42.81 243 ILE A CA 1
ATOM 1867 C C . ILE A 1 243 ? 34.895 8.270 -103.492 1.00 42.81 243 ILE A C 1
ATOM 1869 O O . ILE A 1 243 ? 34.505 7.281 -102.874 1.00 42.81 243 ILE A O 1
ATOM 1873 N N . LYS A 1 244 ? 34.508 8.505 -104.750 1.00 39.22 244 LYS A N 1
ATOM 1874 C CA . LYS A 1 244 ? 34.051 7.437 -105.651 1.00 39.22 244 LYS A CA 1
ATOM 1875 C C . LYS A 1 244 ? 35.092 7.283 -106.754 1.00 39.22 244 LYS A C 1
ATOM 1877 O O . LYS A 1 244 ? 35.205 8.142 -107.620 1.00 39.22 244 LYS A O 1
ATOM 1882 N N . ARG A 1 245 ? 35.828 6.170 -106.694 1.00 39.94 245 ARG A N 1
ATOM 1883 C CA . ARG A 1 245 ? 36.450 5.528 -107.858 1.00 39.94 245 ARG A CA 1
ATOM 1884 C C . ARG A 1 245 ? 35.372 5.316 -108.927 1.00 39.94 245 ARG A C 1
ATOM 1886 O O . ARG A 1 245 ? 34.318 4.766 -108.611 1.00 39.94 245 ARG A O 1
ATOM 1893 N N . ALA A 1 246 ? 35.660 5.717 -110.158 1.00 37.28 246 ALA A N 1
ATOM 1894 C CA . ALA A 1 246 ? 34.989 5.231 -111.354 1.00 37.28 246 ALA A CA 1
ATOM 1895 C C . ALA A 1 246 ? 36.075 4.856 -112.370 1.00 37.28 246 ALA A C 1
ATOM 1897 O O . ALA A 1 246 ? 36.936 5.673 -112.690 1.00 37.28 246 ALA A O 1
ATOM 1898 N N . GLU A 1 247 ? 36.048 3.588 -112.774 1.00 39.31 247 GLU A N 1
ATOM 1899 C CA . GLU A 1 247 ? 36.757 3.000 -113.911 1.00 39.31 247 GLU A CA 1
ATOM 1900 C C . GLU A 1 247 ? 36.359 3.644 -115.246 1.00 39.31 247 GLU A C 1
ATOM 1902 O O . GLU A 1 247 ? 35.196 4.004 -115.428 1.00 39.31 247 GLU A O 1
ATOM 1907 N N . ALA A 1 248 ? 37.335 3.711 -116.158 1.00 40.56 248 ALA A N 1
ATOM 1908 C CA . ALA A 1 248 ? 37.291 3.631 -117.631 1.00 40.56 248 ALA A CA 1
ATOM 1909 C C . ALA A 1 248 ? 38.691 4.114 -118.088 1.00 40.56 248 ALA A C 1
ATOM 1911 O O . ALA A 1 248 ? 39.106 5.187 -117.661 1.00 40.56 248 ALA A O 1
ATOM 1912 N N . ILE A 1 249 ? 39.533 3.411 -118.850 1.00 37.66 249 ILE A N 1
ATOM 1913 C CA . ILE A 1 249 ? 39.408 2.453 -119.962 1.00 37.66 249 ILE A CA 1
ATOM 1914 C C . ILE A 1 249 ? 40.610 1.499 -119.878 1.00 37.66 249 ILE A C 1
ATOM 1916 O O . ILE A 1 249 ? 41.696 1.988 -119.487 1.00 37.66 249 ILE A O 1
#